Protein AF-A0ABD1YKE5-F1 (afdb_monomer_lite)

Secondary structure (DSSP, 8-state):
-EE-TTT--EEEEE---SSS-PPEEEEETTTTEEEEEPPPPPPPPSSS-EEEE-S--EEETTEEEEEEEEEETTEEEEEEEEEETTTTEEEEEE-SS-EES--TTEEEEEETTEEEEEESS--TTTTGGGGG-TTEEEPPHHHHHHHTT-TTEEEEEEEEETTEEEEEEEESSSTT-EEEEEEETTTTEEEE--GGGSPTTTTSHHHHHHHHHHGGG--

Radius of gyration: 17.87 Å; chains: 1; bounding box: 47×41×45 Å

Organism: NCBI:txid41844

Foldseek 3Di:
DAADLVPRWDKDWDADQFDDFTWIWIQTRVVRDIDTFGTFDHDDDDPPFTKDFDDDWEAAPQKIKTKIWGDDPWWIKIKIWIARNVVSDIDMWIDPDTDTDDPQQWDWEQEQRAIETGGQPPDPDPVRNPVVDPSYYYDDVLVNVVQVVDDQKGFRDWYYDYQKIWTWIDGNVDPLQIKIWIQRNVVRDIDIDPCVPDDPPCSGPVNVVVVRVVVSVPD

Sequence (219 aa):
MATNEESGHYKLVVAGIHELPVNTFIYDSARNHWKDSSPVPTLPVVESGEWICCGKSVRAQGSLYWFAHEIDDGSVVRALVKFDLQREEWTIANEAEAISDEVDGVHIAALDEKVVLLDWENYSPLVDLLQLGPEIKLMDGRLKDFDKMLDDCYPVWSIGQGQVLYVVFEDFWLKDSLKVLVYDQSKGTTTWLPIREWPPGLGSHKSLWAFTPSFRAFA

Structure (mmCIF, N/CA/C/O backbone):
data_AF-A0ABD1YKE5-F1
#
_entry.id   AF-A0ABD1YKE5-F1
#
loop_
_atom_site.group_PDB
_atom_site.id
_atom_site.type_symbol
_atom_site.label_atom_id
_atom_site.label_alt_id
_atom_site.label_comp_id
_atom_site.label_asym_id
_atom_site.label_entity_id
_atom_site.label_seq_id
_atom_site.pdbx_PDB_ins_code
_atom_site.Cartn_x
_atom_site.Cartn_y
_atom_site.Cartn_z
_atom_site.occupancy
_atom_site.B_iso_or_equiv
_atom_site.auth_seq_id
_atom_site.auth_comp_id
_atom_site.auth_asym_id
_atom_site.auth_atom_id
_atom_site.pdbx_PDB_model_num
ATOM 1 N N . MET A 1 1 ? -5.970 -8.260 0.619 1.00 59.72 1 MET A N 1
ATOM 2 C CA . MET A 1 1 ? -7.280 -8.873 0.964 1.00 59.72 1 MET A CA 1
ATOM 3 C C . MET A 1 1 ? -8.378 -7.840 0.756 1.00 59.72 1 MET A C 1
ATOM 5 O O . MET A 1 1 ? -8.176 -6.689 1.124 1.00 59.72 1 MET A O 1
ATOM 9 N N . ALA A 1 2 ? -9.513 -8.223 0.175 1.00 68.19 2 ALA A N 1
ATOM 10 C CA . ALA A 1 2 ? -10.680 -7.356 0.025 1.00 68.19 2 ALA A CA 1
ATOM 11 C C . ALA A 1 2 ? -11.911 -8.023 0.635 1.00 68.19 2 ALA A C 1
ATOM 13 O O . ALA A 1 2 ? -12.262 -9.124 0.230 1.00 68.19 2 ALA A O 1
ATOM 14 N N . THR A 1 3 ? -12.554 -7.355 1.588 1.00 67.62 3 THR A N 1
ATOM 15 C CA . THR A 1 3 ? -13.731 -7.864 2.306 1.00 67.62 3 THR A CA 1
ATOM 16 C C . THR A 1 3 ? -14.990 -7.151 1.818 1.00 67.62 3 THR A C 1
ATOM 18 O O . THR A 1 3 ? -14.956 -5.944 1.550 1.00 67.62 3 THR A O 1
ATOM 21 N N . ASN A 1 4 ? -16.082 -7.899 1.688 1.00 68.88 4 ASN A N 1
ATOM 22 C CA . ASN A 1 4 ? -17.440 -7.392 1.574 1.00 68.88 4 ASN A CA 1
ATOM 23 C C . ASN A 1 4 ? -17.973 -7.160 2.994 1.00 68.88 4 ASN A C 1
ATOM 25 O O . ASN A 1 4 ? -18.025 -8.086 3.800 1.00 68.88 4 ASN A O 1
ATOM 29 N N . GLU A 1 5 ? -18.331 -5.918 3.295 1.00 68.44 5 GLU A N 1
ATOM 30 C CA . GLU A 1 5 ? -18.640 -5.477 4.659 1.00 68.44 5 GLU A CA 1
ATOM 31 C C . GLU A 1 5 ? -20.027 -5.938 5.130 1.00 68.44 5 GLU A C 1
ATOM 33 O O . GLU A 1 5 ? -20.228 -6.149 6.318 1.00 68.44 5 GLU A O 1
ATOM 38 N N . GLU A 1 6 ? -20.949 -6.222 4.208 1.00 72.50 6 GLU A N 1
ATOM 39 C CA . GLU A 1 6 ? -22.294 -6.716 4.530 1.00 72.50 6 GLU A CA 1
ATOM 40 C C . GLU A 1 6 ? -22.318 -8.222 4.834 1.00 72.50 6 GLU A C 1
ATOM 42 O O . GLU A 1 6 ? -23.106 -8.690 5.652 1.00 72.50 6 GLU A O 1
ATOM 47 N N . SER A 1 7 ? -21.465 -8.999 4.161 1.00 72.81 7 SER A N 1
ATOM 48 C CA . SER A 1 7 ? -21.460 -10.471 4.249 1.00 72.81 7 SER A CA 1
ATOM 49 C C . SER A 1 7 ? -20.269 -11.051 5.011 1.00 72.81 7 SER A C 1
ATOM 51 O O . SER A 1 7 ? -20.253 -12.244 5.310 1.00 72.81 7 SER A O 1
ATOM 53 N N . GLY A 1 8 ? -19.235 -10.250 5.282 1.00 76.88 8 GLY A N 1
ATOM 54 C CA . GLY A 1 8 ? -17.974 -10.706 5.874 1.00 76.88 8 GLY A CA 1
ATOM 55 C C . GLY A 1 8 ? -17.121 -11.587 4.950 1.00 76.88 8 GLY A C 1
ATOM 56 O O . GLY A 1 8 ? -16.012 -11.975 5.319 1.00 76.88 8 GLY A O 1
ATOM 57 N N . HIS A 1 9 ? -17.595 -11.902 3.741 1.00 82.19 9 HIS A N 1
ATOM 58 C CA .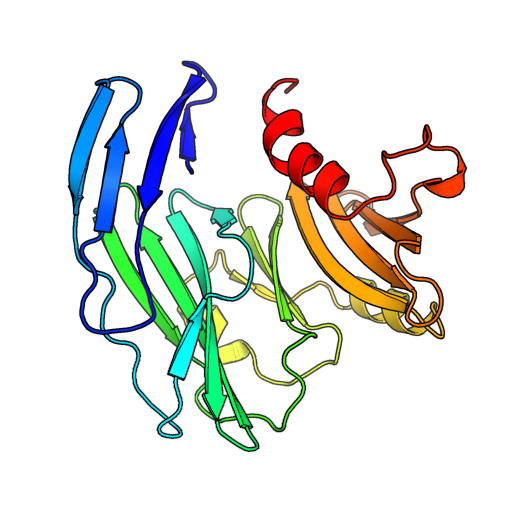 HIS A 1 9 ? -16.826 -12.664 2.764 1.00 82.19 9 HIS A CA 1
ATOM 59 C C . HIS A 1 9 ? -15.666 -11.839 2.207 1.00 82.19 9 HIS A C 1
ATOM 61 O O . HIS A 1 9 ? -15.787 -10.634 1.996 1.00 82.19 9 HIS A O 1
ATOM 67 N N . TYR A 1 10 ? -14.540 -12.487 1.924 1.00 83.00 10 TYR A N 1
ATOM 68 C CA . TYR A 1 10 ? -13.345 -11.836 1.418 1.00 83.00 10 TYR A CA 1
ATOM 69 C C . TYR A 1 10 ? -12.729 -12.570 0.230 1.00 83.00 10 TYR A C 1
ATOM 71 O O . TYR A 1 10 ? -12.826 -13.790 0.083 1.00 83.00 10 TYR A O 1
ATOM 79 N N . LYS A 1 11 ? -12.033 -11.790 -0.597 1.00 84.81 11 LYS A N 1
ATOM 80 C CA . LYS A 1 11 ? -11.075 -12.278 -1.581 1.00 84.81 11 LYS A CA 1
ATOM 81 C C . LYS A 1 11 ? -9.653 -12.076 -1.064 1.00 84.81 11 LYS A C 1
ATOM 83 O O . LYS A 1 11 ? -9.269 -10.961 -0.683 1.00 84.81 11 LYS A O 1
ATOM 88 N N . LEU A 1 12 ? -8.862 -13.143 -1.053 1.00 87.00 12 LEU A N 1
ATOM 89 C CA . LEU A 1 12 ? -7.430 -13.102 -0.762 1.00 87.00 12 LEU A CA 1
ATOM 90 C C . LEU A 1 12 ? -6.664 -13.300 -2.068 1.00 87.00 12 LEU A C 1
ATOM 92 O O . LEU A 1 12 ? -6.843 -14.313 -2.730 1.00 87.00 12 LEU A O 1
ATOM 96 N N . VAL A 1 13 ? -5.830 -12.323 -2.420 1.00 89.12 13 VAL A N 1
ATOM 97 C CA . VAL A 1 13 ? -4.960 -12.375 -3.598 1.00 89.12 13 VAL A CA 1
ATOM 98 C C . VAL A 1 13 ? -3.547 -12.680 -3.125 1.00 89.12 13 VAL A C 1
ATOM 100 O O . VAL A 1 13 ? -3.053 -12.009 -2.217 1.00 89.12 13 VAL A O 1
ATOM 103 N N . VAL A 1 14 ? -2.932 -13.695 -3.722 1.00 87.88 14 VAL A N 1
ATOM 104 C CA . VAL A 1 14 ? -1.556 -14.124 -3.468 1.00 87.88 14 VAL A CA 1
ATOM 105 C C . VAL A 1 14 ? -0.797 -14.040 -4.782 1.00 87.88 14 VAL A C 1
ATOM 107 O O . VAL A 1 14 ? -1.231 -14.617 -5.776 1.00 87.88 14 VAL A O 1
ATOM 110 N N . ALA A 1 15 ? 0.314 -13.313 -4.783 1.00 86.44 15 ALA A N 1
ATOM 111 C CA . ALA A 1 15 ? 1.155 -13.107 -5.952 1.00 86.44 15 ALA A CA 1
ATOM 112 C C . ALA A 1 15 ? 2.618 -12.948 -5.509 1.00 86.44 15 ALA A C 1
ATOM 114 O O . ALA A 1 15 ? 2.869 -12.510 -4.384 1.00 86.44 15 ALA A O 1
ATOM 115 N N . GLY A 1 16 ? 3.566 -13.323 -6.369 1.00 78.88 16 GLY A N 1
ATOM 116 C CA . GLY A 1 16 ? 5.003 -13.170 -6.127 1.00 78.88 16 GLY A CA 1
ATOM 117 C C . GLY A 1 16 ? 5.632 -12.180 -7.106 1.00 78.88 16 GLY A C 1
ATOM 118 O O . GLY A 1 16 ? 5.204 -12.106 -8.254 1.00 78.88 16 GLY A O 1
ATOM 119 N N . ILE A 1 17 ? 6.631 -11.427 -6.637 1.00 73.94 17 ILE A N 1
ATOM 120 C CA . ILE A 1 17 ? 7.335 -10.391 -7.419 1.00 73.94 17 ILE A CA 1
ATOM 121 C C . ILE A 1 17 ? 8.782 -10.809 -7.777 1.00 73.94 17 ILE A C 1
ATOM 123 O O . ILE A 1 17 ? 9.351 -10.269 -8.715 1.00 73.94 17 ILE A O 1
ATOM 127 N N . HIS A 1 18 ? 9.344 -11.815 -7.093 1.00 64.62 18 HIS A N 1
ATOM 128 C CA . HIS A 1 18 ? 10.788 -12.098 -7.094 1.00 64.62 18 HIS A CA 1
ATOM 129 C C . HIS A 1 18 ? 11.348 -12.744 -8.379 1.00 64.62 18 HIS A C 1
ATOM 131 O O . HIS A 1 18 ? 12.410 -12.337 -8.819 1.00 64.62 18 HIS A O 1
ATOM 137 N N . GLU A 1 19 ? 10.686 -13.721 -9.019 1.00 53.53 19 GLU A N 1
ATOM 138 C CA . GLU A 1 19 ? 11.254 -14.383 -10.213 1.00 53.53 19 GLU A CA 1
ATOM 139 C C . GLU A 1 19 ? 10.179 -14.944 -11.161 1.00 53.53 19 GLU A C 1
ATOM 141 O O . GLU A 1 19 ? 9.370 -15.782 -10.754 1.00 53.53 19 GLU A O 1
ATOM 146 N N . LEU A 1 20 ? 10.235 -14.527 -12.442 1.00 56.19 20 LEU A N 1
ATOM 147 C CA . LEU A 1 20 ? 9.351 -14.923 -13.563 1.00 56.19 20 LEU A CA 1
ATOM 148 C C . LEU A 1 20 ? 7.857 -14.642 -13.290 1.00 56.19 20 LEU A C 1
ATOM 150 O O . LEU A 1 20 ? 7.507 -14.302 -12.167 1.00 56.19 20 LEU A O 1
ATOM 154 N N . PRO A 1 21 ? 6.941 -14.666 -14.284 1.00 54.25 21 PRO A N 1
ATOM 155 C CA . PRO A 1 21 ? 5.530 -14.436 -13.986 1.00 54.25 21 PRO A CA 1
ATOM 156 C C . PRO A 1 21 ? 5.042 -15.471 -12.967 1.00 54.25 21 PRO A C 1
ATOM 158 O O . PRO A 1 21 ? 4.779 -16.628 -13.299 1.00 54.25 21 PRO A O 1
ATOM 161 N N . VAL A 1 22 ? 4.939 -15.046 -11.709 1.00 70.31 22 VAL A N 1
ATOM 162 C CA . VAL A 1 22 ? 4.385 -15.854 -10.636 1.00 70.31 22 VAL A CA 1
ATOM 163 C C . VAL A 1 22 ? 2.879 -15.794 -10.817 1.00 70.31 22 VAL A C 1
ATOM 165 O O . VAL A 1 22 ? 2.281 -14.712 -10.871 1.00 70.31 22 VAL A O 1
ATOM 168 N N . ASN A 1 23 ? 2.263 -16.965 -10.965 1.00 83.00 23 ASN A N 1
ATOM 169 C CA . ASN A 1 23 ? 0.813 -17.074 -11.048 1.00 83.00 23 ASN A CA 1
ATOM 170 C C . ASN A 1 23 ? 0.180 -16.303 -9.885 1.00 83.00 23 ASN A C 1
ATOM 172 O O . ASN A 1 23 ? 0.587 -16.446 -8.730 1.00 83.00 23 ASN A O 1
ATOM 176 N N . THR A 1 24 ? -0.820 -15.484 -10.202 1.00 90.25 24 THR A N 1
ATOM 177 C CA . THR A 1 24 ? -1.646 -14.865 -9.171 1.00 90.25 24 THR A CA 1
ATOM 178 C C . THR A 1 24 ? -2.751 -15.839 -8.815 1.00 90.25 24 THR A C 1
ATOM 180 O O . THR A 1 24 ? -3.451 -16.338 -9.694 1.00 90.25 24 THR A O 1
ATOM 183 N N . PHE A 1 25 ? -2.942 -16.079 -7.525 1.00 91.06 25 PHE A N 1
ATOM 184 C CA . PHE A 1 25 ? -4.021 -16.912 -7.016 1.00 91.06 25 PHE A CA 1
ATOM 185 C C . PHE A 1 25 ? -5.019 -16.058 -6.250 1.00 91.06 25 PHE A C 1
ATOM 187 O O . PHE A 1 25 ? -4.641 -15.196 -5.455 1.00 91.06 25 PHE A O 1
ATOM 194 N N . ILE A 1 26 ? -6.307 -16.323 -6.459 1.00 91.62 26 ILE A N 1
ATOM 195 C CA . ILE A 1 26 ? -7.390 -15.669 -5.729 1.00 91.62 26 ILE A CA 1
ATOM 196 C C . ILE A 1 26 ? -8.186 -16.725 -4.979 1.00 91.62 26 ILE A C 1
ATOM 198 O O . ILE A 1 26 ? -8.805 -17.597 -5.585 1.00 91.62 26 ILE A O 1
ATOM 202 N N . TYR A 1 27 ? -8.217 -16.611 -3.658 1.00 90.81 27 TYR A N 1
ATOM 203 C CA . TYR A 1 27 ? -9.153 -17.342 -2.818 1.00 90.81 27 TYR A CA 1
ATOM 204 C C . TYR A 1 27 ? -10.424 -16.526 -2.618 1.00 90.81 27 TYR A C 1
ATOM 206 O O . TYR A 1 27 ? -10.356 -15.382 -2.168 1.00 90.81 27 TYR A O 1
ATOM 214 N N . ASP A 1 28 ? -11.574 -17.118 -2.926 1.00 90.19 28 ASP A N 1
ATOM 215 C CA . ASP A 1 28 ? -12.901 -16.562 -2.667 1.00 90.19 28 ASP A CA 1
ATOM 216 C C . ASP A 1 28 ? -13.529 -17.289 -1.474 1.00 90.19 28 ASP A C 1
ATOM 218 O O . ASP A 1 28 ? -13.912 -18.459 -1.576 1.00 90.19 28 ASP A O 1
ATOM 222 N N . SER A 1 29 ? -13.656 -16.599 -0.337 1.00 88.25 29 SER A N 1
ATOM 223 C CA . SER A 1 29 ? -14.192 -17.202 0.883 1.00 88.25 29 SER A CA 1
ATOM 224 C C . SER A 1 29 ? -15.686 -17.520 0.794 1.00 88.25 29 SER A C 1
ATOM 226 O O . SER A 1 29 ? -16.155 -18.372 1.541 1.00 88.25 29 SER A O 1
ATOM 228 N N . ALA A 1 30 ? -16.451 -16.840 -0.070 1.00 87.81 30 ALA A N 1
ATOM 229 C CA . ALA A 1 30 ? -17.877 -17.126 -0.245 1.00 87.81 30 ALA A CA 1
ATOM 230 C C . ALA A 1 30 ? -18.083 -18.484 -0.928 1.00 87.81 30 ALA A C 1
ATOM 232 O O . ALA A 1 30 ? -19.070 -19.175 -0.690 1.00 87.81 30 ALA A O 1
ATOM 233 N N . ARG A 1 31 ? -17.126 -18.867 -1.780 1.00 93.00 31 ARG A N 1
ATOM 234 C CA . ARG A 1 31 ? -17.134 -20.127 -2.535 1.00 93.00 31 ARG A CA 1
ATOM 235 C C . ARG A 1 31 ? -16.198 -21.182 -1.956 1.00 93.00 31 ARG A C 1
ATOM 237 O O . ARG A 1 31 ? -16.223 -22.314 -2.427 1.00 93.00 31 ARG A O 1
ATOM 244 N N . ASN A 1 32 ? -15.384 -20.812 -0.966 1.00 93.56 32 ASN A N 1
ATOM 245 C CA . ASN A 1 32 ? -14.322 -21.637 -0.394 1.00 93.56 32 ASN A CA 1
ATOM 246 C C . ASN A 1 32 ? -13.437 -22.268 -1.485 1.00 93.56 32 ASN A C 1
ATOM 248 O O . ASN A 1 32 ? -13.234 -23.482 -1.530 1.00 93.56 32 ASN A O 1
ATOM 252 N N . HIS A 1 33 ? -12.978 -21.445 -2.428 1.00 96.19 33 HIS A N 1
ATOM 253 C CA . HIS A 1 33 ? -12.307 -21.923 -3.633 1.00 96.19 33 HIS A CA 1
ATOM 254 C C . HIS A 1 33 ? -11.136 -21.025 -4.025 1.00 96.19 33 HIS A C 1
ATOM 256 O O . HIS A 1 33 ? -11.230 -19.801 -3.942 1.00 96.19 33 HIS A O 1
ATOM 262 N N . TRP A 1 34 ? -10.053 -21.654 -4.479 1.00 95.44 34 TRP A N 1
ATOM 263 C CA . TRP A 1 34 ? -8.905 -21.001 -5.098 1.00 95.44 34 TRP A CA 1
ATOM 264 C C . TRP A 1 34 ? -9.041 -21.032 -6.608 1.00 95.44 34 TRP A C 1
ATOM 266 O O . TRP A 1 34 ? -9.386 -22.071 -7.165 1.00 95.44 34 TRP A O 1
ATOM 276 N N . LYS A 1 35 ? -8.700 -19.929 -7.262 1.00 94.31 35 LYS A N 1
ATOM 277 C CA . LYS A 1 35 ? -8.596 -19.864 -8.715 1.00 94.31 35 LYS A CA 1
ATOM 278 C C . LYS A 1 35 ? -7.305 -19.201 -9.164 1.00 94.31 35 LYS A C 1
ATOM 280 O O . LYS A 1 35 ? -6.773 -18.336 -8.463 1.00 94.31 35 LYS A O 1
ATOM 285 N N . ASP A 1 36 ? -6.881 -19.571 -10.362 1.00 94.25 36 ASP A N 1
ATOM 286 C CA . ASP A 1 36 ? -5.819 -18.889 -11.086 1.00 94.25 36 ASP A CA 1
ATOM 287 C C . ASP A 1 36 ? -6.325 -17.550 -11.636 1.00 94.25 36 ASP A C 1
ATOM 289 O O . ASP A 1 36 ? -7.508 -17.384 -11.951 1.00 94.25 36 ASP A O 1
ATOM 293 N N . SER A 1 37 ? -5.416 -16.589 -11.730 1.00 93.00 37 SER A N 1
ATOM 294 C CA . SER A 1 37 ? -5.646 -15.234 -12.220 1.00 93.00 37 SER A CA 1
ATOM 295 C C . SER A 1 37 ? -4.438 -14.769 -13.034 1.00 93.00 37 SER A C 1
ATOM 297 O O . SER A 1 37 ? -3.394 -15.425 -13.041 1.00 93.00 37 SER A O 1
ATOM 299 N N . SER A 1 38 ? -4.567 -13.625 -13.712 1.00 91.19 38 SER A N 1
ATOM 300 C CA . SER A 1 38 ? -3.486 -13.020 -14.497 1.00 91.19 38 SER A CA 1
ATOM 301 C C . SER A 1 38 ? -2.184 -12.944 -13.691 1.00 91.19 38 SER A C 1
ATOM 303 O O . SER A 1 38 ? -2.220 -12.487 -12.546 1.00 91.19 38 SER A O 1
ATOM 305 N N . PRO A 1 39 ? -1.041 -13.386 -14.242 1.00 90.25 39 PRO A N 1
ATOM 306 C CA . PRO A 1 39 ? 0.235 -13.331 -13.539 1.00 90.25 39 PRO A CA 1
ATOM 307 C C . PRO A 1 39 ? 0.677 -11.883 -13.319 1.00 90.25 39 PRO A C 1
ATOM 309 O O . PRO A 1 39 ? 0.293 -10.993 -14.082 1.00 90.25 39 PRO A O 1
ATOM 312 N N . VAL A 1 40 ? 1.512 -11.661 -12.300 1.00 86.94 40 VAL A N 1
ATOM 313 C CA . VAL A 1 40 ? 2.185 -10.364 -12.138 1.00 86.94 40 VAL A CA 1
ATOM 314 C C . VAL A 1 40 ? 3.054 -10.135 -13.380 1.00 86.94 40 VAL A C 1
ATOM 316 O O . VAL A 1 40 ? 3.821 -11.034 -13.744 1.00 86.94 40 VAL A O 1
ATOM 319 N N . PRO A 1 41 ? 2.936 -8.990 -14.071 1.00 86.12 41 PRO A N 1
ATOM 320 C CA . PRO A 1 41 ? 3.795 -8.699 -15.204 1.00 86.12 41 PRO A CA 1
ATOM 321 C C . PRO A 1 41 ? 5.244 -8.576 -14.738 1.00 86.12 41 PRO A C 1
ATOM 323 O O . PRO A 1 41 ? 5.514 -8.140 -13.620 1.00 86.12 41 PRO A O 1
ATOM 326 N N . THR A 1 42 ? 6.180 -8.930 -15.611 1.00 84.19 42 THR A N 1
ATOM 327 C CA . THR A 1 42 ? 7.602 -8.707 -15.350 1.00 84.19 42 THR A CA 1
ATOM 328 C C . THR A 1 42 ? 7.854 -7.213 -15.169 1.00 84.19 42 THR A C 1
ATOM 330 O O . THR A 1 42 ? 7.508 -6.417 -16.045 1.00 84.19 42 THR A O 1
ATOM 333 N N . LEU A 1 43 ? 8.437 -6.843 -14.030 1.00 84.38 43 LEU A N 1
ATOM 334 C CA . LEU A 1 43 ? 8.865 -5.475 -13.775 1.00 84.38 43 LEU A CA 1
ATOM 335 C C . LEU A 1 43 ? 10.075 -5.153 -14.668 1.00 84.38 43 LEU A C 1
ATOM 337 O O . LEU A 1 43 ? 10.946 -6.013 -14.837 1.00 84.38 43 LEU A O 1
ATOM 341 N N . PRO A 1 44 ? 10.125 -3.961 -15.287 1.00 78.56 44 PRO A N 1
ATOM 342 C CA . PRO A 1 44 ? 11.282 -3.555 -16.070 1.00 78.56 44 PRO A CA 1
ATOM 343 C C . PRO A 1 44 ? 12.492 -3.453 -15.141 1.00 78.56 44 PRO A C 1
ATOM 345 O O . PRO A 1 44 ? 12.448 -2.745 -14.146 1.00 78.56 44 PRO A O 1
ATOM 348 N N . VAL A 1 45 ? 13.552 -4.186 -15.461 1.00 75.00 45 VAL A N 1
ATOM 349 C CA . VAL A 1 45 ? 14.830 -4.110 -14.748 1.00 75.00 45 VAL A CA 1
ATOM 350 C C . VAL A 1 45 ? 15.548 -2.849 -15.212 1.00 75.00 45 VAL A C 1
ATOM 352 O O . VAL A 1 45 ? 15.740 -2.679 -16.421 1.00 75.00 45 VAL A O 1
ATOM 355 N N . VAL A 1 46 ? 15.904 -1.970 -14.277 1.00 73.31 46 VAL A N 1
ATOM 356 C CA . VAL A 1 46 ? 16.565 -0.694 -14.578 1.00 73.31 46 VAL A CA 1
ATOM 357 C C . VAL A 1 46 ? 18.055 -0.770 -14.251 1.00 73.31 46 VAL A C 1
ATOM 359 O O . VAL A 1 46 ? 18.866 -0.394 -15.094 1.00 73.31 46 VAL A O 1
ATOM 362 N N . GLU A 1 47 ? 18.418 -1.342 -13.102 1.00 73.19 47 GLU A N 1
ATOM 363 C CA . GLU A 1 47 ? 19.796 -1.360 -12.579 1.00 73.19 47 GLU A CA 1
ATOM 364 C C . GLU A 1 47 ? 20.405 -2.774 -12.541 1.00 73.19 47 GLU A C 1
ATOM 366 O O . GLU A 1 47 ? 21.549 -2.965 -12.154 1.00 73.19 47 GLU A O 1
ATOM 371 N N . SER A 1 48 ? 19.693 -3.787 -13.051 1.00 78.00 48 SER A N 1
ATOM 372 C CA . SER A 1 48 ? 20.089 -5.212 -12.970 1.00 78.00 48 SER A CA 1
ATOM 373 C C . SER A 1 48 ? 20.005 -5.804 -11.560 1.00 78.00 48 SER A C 1
ATOM 375 O O . SER A 1 48 ? 20.588 -6.862 -11.309 1.00 78.00 48 SER A O 1
ATOM 377 N N . GLY A 1 49 ? 19.249 -5.151 -10.678 1.00 80.25 49 GLY A N 1
ATOM 378 C CA . GLY A 1 49 ? 18.987 -5.588 -9.315 1.00 80.25 49 GLY A CA 1
ATOM 379 C C . GLY A 1 49 ? 17.825 -6.576 -9.203 1.00 80.25 49 GLY A C 1
ATOM 380 O O . GLY A 1 49 ? 17.217 -7.007 -10.190 1.00 80.25 49 GLY A O 1
ATOM 381 N N . GLU A 1 50 ? 17.504 -6.945 -7.963 1.00 84.44 50 GLU A N 1
ATOM 382 C CA . GLU A 1 50 ? 16.395 -7.851 -7.654 1.00 84.44 50 GLU A CA 1
ATOM 383 C C . GLU A 1 50 ? 15.157 -7.077 -7.190 1.00 84.44 50 GLU A C 1
ATOM 385 O O . GLU A 1 50 ? 15.232 -6.222 -6.305 1.00 84.44 50 GLU A O 1
ATOM 390 N N . TRP A 1 51 ? 13.998 -7.400 -7.772 1.00 85.69 51 TRP A N 1
ATOM 391 C CA . TRP A 1 51 ? 12.726 -6.807 -7.373 1.00 85.69 51 TRP A CA 1
ATOM 392 C C . TRP A 1 51 ? 12.168 -7.476 -6.120 1.00 85.69 51 TRP A C 1
ATOM 394 O O . TRP A 1 51 ? 11.767 -8.642 -6.123 1.00 85.69 51 TRP A O 1
ATOM 404 N N . ILE A 1 52 ? 12.040 -6.687 -5.059 1.00 82.69 52 ILE A N 1
ATOM 405 C CA . ILE A 1 52 ? 11.509 -7.116 -3.771 1.00 82.69 52 ILE A CA 1
ATOM 406 C C . ILE A 1 52 ? 10.224 -6.347 -3.476 1.00 82.69 52 ILE A C 1
ATOM 408 O O . ILE A 1 52 ? 10.134 -5.131 -3.635 1.00 82.69 52 ILE A O 1
ATOM 412 N N . CYS A 1 53 ? 9.196 -7.068 -3.023 1.00 79.00 53 CYS A N 1
ATOM 413 C CA . CYS A 1 53 ? 7.997 -6.439 -2.481 1.00 79.00 53 CYS A CA 1
ATOM 414 C C . CYS A 1 53 ? 8.300 -5.934 -1.071 1.00 79.00 53 CYS A C 1
ATOM 416 O O . CYS A 1 53 ? 8.557 -6.732 -0.167 1.00 79.00 53 CYS A O 1
ATOM 418 N N . CYS A 1 54 ? 8.200 -4.627 -0.864 1.00 69.81 54 CYS A N 1
ATOM 419 C CA . CYS A 1 54 ? 8.418 -4.006 0.429 1.00 69.81 54 CYS A CA 1
ATOM 420 C C . CYS A 1 54 ? 7.078 -3.620 1.069 1.00 69.81 54 CYS A C 1
ATOM 422 O O . CYS A 1 54 ? 6.249 -2.896 0.517 1.00 69.81 54 CYS A O 1
ATOM 424 N N . GLY A 1 55 ? 6.838 -4.149 2.269 1.00 69.50 55 GLY A N 1
ATOM 425 C CA . GLY A 1 55 ? 5.676 -3.794 3.077 1.00 69.50 55 GLY A CA 1
ATOM 426 C C . GLY A 1 55 ? 4.361 -4.491 2.702 1.00 69.50 55 GLY A C 1
ATOM 427 O O . GLY A 1 55 ? 4.311 -5.539 2.058 1.00 69.50 55 GLY A O 1
ATOM 428 N N . LYS A 1 56 ? 3.257 -3.941 3.222 1.00 73.25 56 LYS A N 1
ATOM 429 C CA . LYS A 1 56 ? 1.911 -4.521 3.104 1.00 73.25 56 LYS A CA 1
ATOM 430 C C . LYS A 1 56 ? 1.169 -3.953 1.900 1.00 73.25 56 LYS A C 1
ATOM 432 O O . LYS A 1 56 ? 1.212 -2.757 1.639 1.00 73.25 56 LYS A O 1
ATOM 437 N N . SER A 1 57 ? 0.383 -4.805 1.245 1.00 82.62 57 SER A N 1
ATOM 438 C CA . SER A 1 57 ? -0.560 -4.362 0.218 1.00 82.62 57 SER A CA 1
ATOM 439 C C . SER A 1 57 ? -1.646 -3.461 0.802 1.00 82.62 57 SER A C 1
ATOM 441 O O . SER A 1 57 ? -2.186 -3.783 1.868 1.00 82.62 57 SER A O 1
ATOM 443 N N . VAL A 1 58 ? -2.081 -2.449 0.059 1.00 87.38 58 VAL A N 1
ATOM 444 C CA . VAL A 1 58 ? -3.233 -1.612 0.428 1.00 87.38 58 VAL A CA 1
ATOM 445 C C . VAL A 1 58 ? -4.388 -1.800 -0.551 1.00 87.38 58 VAL A C 1
ATOM 447 O O . VAL A 1 58 ? -4.186 -2.151 -1.710 1.00 87.38 58 VAL A O 1
ATOM 450 N N . ARG A 1 59 ? -5.625 -1.590 -0.085 1.00 86.69 59 ARG A N 1
ATOM 451 C CA . ARG A 1 59 ? -6.833 -1.632 -0.923 1.00 86.69 59 ARG A CA 1
ATOM 452 C C . ARG A 1 59 ? -7.407 -0.227 -1.058 1.00 86.69 59 ARG A C 1
ATOM 454 O O . ARG A 1 59 ? -7.714 0.391 -0.043 1.00 86.69 59 ARG A O 1
ATOM 461 N N . ALA A 1 60 ? -7.644 0.214 -2.288 1.00 87.94 60 ALA A N 1
ATOM 462 C CA . ALA A 1 60 ? -8.304 1.482 -2.595 1.00 87.94 60 ALA A CA 1
ATOM 463 C C . ALA A 1 60 ? -9.074 1.372 -3.919 1.00 87.94 60 ALA A C 1
ATOM 465 O O . ALA A 1 60 ? -8.611 0.697 -4.837 1.00 87.94 60 ALA A O 1
ATOM 466 N N . GLN A 1 61 ? -10.253 1.997 -4.015 1.00 86.81 61 GLN A N 1
ATOM 467 C CA . GLN A 1 61 ? -11.074 2.042 -5.242 1.00 86.81 61 GLN A CA 1
ATOM 468 C C . GLN A 1 61 ? -11.221 0.679 -5.955 1.00 86.81 61 GLN A C 1
ATOM 470 O O . GLN A 1 61 ? -11.014 0.551 -7.157 1.00 86.81 61 GLN A O 1
ATOM 475 N N . GLY A 1 62 ? -11.501 -0.388 -5.197 1.00 84.62 62 GLY A N 1
ATOM 476 C CA . GLY A 1 62 ? -11.682 -1.733 -5.766 1.00 84.62 62 GLY A CA 1
ATOM 477 C C . GLY A 1 62 ? -10.408 -2.414 -6.289 1.00 84.62 62 GLY A C 1
ATOM 478 O O . GLY A 1 62 ? -10.496 -3.525 -6.799 1.00 84.62 62 GLY A O 1
ATOM 479 N N . SER A 1 63 ? -9.236 -1.808 -6.111 1.00 91.50 63 SER A N 1
ATOM 480 C CA . SER A 1 63 ? -7.941 -2.367 -6.507 1.00 91.50 63 SER A CA 1
ATOM 481 C C . SER A 1 63 ? -7.060 -2.670 -5.293 1.00 91.50 63 SER A C 1
ATOM 483 O O . SER A 1 63 ? -7.261 -2.120 -4.203 1.00 91.50 63 SER A O 1
ATOM 485 N N . LEU A 1 64 ? -6.092 -3.565 -5.480 1.00 91.25 64 LEU A N 1
ATOM 486 C CA . LEU A 1 64 ? -4.990 -3.806 -4.548 1.00 91.25 64 LEU A CA 1
ATOM 487 C C . LEU A 1 64 ? -3.719 -3.151 -5.077 1.00 91.25 64 LEU A C 1
ATOM 489 O O . LEU A 1 64 ? -3.495 -3.151 -6.282 1.00 91.25 64 LEU A O 1
ATOM 493 N N . TYR A 1 65 ? -2.896 -2.631 -4.176 1.00 90.75 65 TYR A N 1
ATOM 494 C CA . TYR A 1 65 ? -1.635 -1.983 -4.507 1.00 90.75 65 TYR A CA 1
ATOM 495 C C . TYR A 1 65 ? -0.513 -2.586 -3.681 1.00 90.75 65 TYR A C 1
ATOM 497 O O . TYR A 1 65 ? -0.673 -2.754 -2.470 1.00 90.75 65 TYR A O 1
ATOM 505 N N . TRP A 1 66 ? 0.610 -2.868 -4.327 1.00 89.62 66 TRP A N 1
ATOM 506 C CA . TRP A 1 66 ? 1.852 -3.300 -3.699 1.00 89.62 66 TRP A CA 1
ATOM 507 C C . TRP A 1 66 ? 2.971 -2.354 -4.073 1.00 89.62 66 TRP A C 1
ATOM 509 O O . TRP A 1 66 ? 3.109 -1.984 -5.237 1.00 89.62 66 TRP A O 1
ATOM 519 N N . PHE A 1 67 ? 3.772 -2.002 -3.081 1.00 86.94 67 PHE A N 1
ATOM 520 C CA . PHE A 1 67 ? 4.999 -1.266 -3.286 1.00 86.94 67 PHE A CA 1
ATOM 521 C C . PHE A 1 67 ? 6.149 -2.266 -3.424 1.00 86.94 67 PHE A C 1
ATOM 523 O O . PHE A 1 67 ? 6.216 -3.259 -2.692 1.00 86.94 67 PHE A O 1
ATOM 530 N N . ALA A 1 68 ? 6.999 -2.044 -4.414 1.00 87.44 68 ALA A N 1
ATOM 531 C CA . ALA A 1 68 ? 8.166 -2.858 -4.692 1.00 87.44 68 ALA A CA 1
ATOM 532 C C . ALA A 1 68 ? 9.364 -1.949 -4.957 1.00 87.44 68 ALA A C 1
ATOM 534 O O . ALA A 1 68 ? 9.199 -0.815 -5.410 1.00 87.44 68 ALA A O 1
ATOM 535 N N . HIS A 1 69 ? 10.560 -2.453 -4.693 1.00 86.12 69 HIS A N 1
ATOM 536 C CA . HIS A 1 69 ? 11.799 -1.795 -5.073 1.00 86.12 69 HIS A CA 1
ATOM 537 C C . HIS A 1 69 ? 12.753 -2.780 -5.746 1.00 86.12 69 HIS A C 1
ATOM 539 O O . HIS A 1 69 ? 12.700 -3.977 -5.473 1.00 86.12 69 HIS A O 1
ATOM 545 N N . GLU A 1 70 ? 13.595 -2.271 -6.632 1.00 85.62 70 GLU A N 1
ATOM 546 C CA . GLU A 1 70 ? 14.765 -2.959 -7.167 1.00 85.62 70 GLU A CA 1
ATOM 547 C C . GLU A 1 70 ? 15.948 -2.631 -6.251 1.00 85.62 70 GLU A C 1
ATOM 549 O O . GLU A 1 70 ? 16.218 -1.451 -6.017 1.00 85.62 70 GLU A O 1
ATOM 554 N N . ILE A 1 71 ? 16.600 -3.652 -5.687 1.00 74.62 71 ILE A N 1
ATOM 555 C CA . ILE A 1 71 ? 17.816 -3.481 -4.877 1.00 74.62 71 ILE A CA 1
ATOM 556 C C . ILE A 1 71 ? 19.038 -3.779 -5.747 1.00 74.62 71 ILE A C 1
ATOM 558 O O . ILE A 1 71 ? 19.186 -4.908 -6.221 1.00 74.62 71 ILE A O 1
ATOM 562 N N . ASP A 1 72 ? 19.909 -2.781 -5.901 1.00 79.50 72 ASP A N 1
ATOM 563 C CA . ASP A 1 72 ? 21.254 -2.878 -6.484 1.00 79.50 72 ASP A CA 1
ATOM 564 C C . ASP A 1 72 ? 22.300 -2.242 -5.531 1.00 79.50 72 ASP A C 1
ATOM 566 O O . ASP A 1 72 ? 21.926 -1.542 -4.591 1.00 79.50 72 ASP A O 1
ATOM 570 N N . ASP A 1 73 ? 23.599 -2.496 -5.743 1.00 70.56 73 ASP A N 1
ATOM 571 C CA . ASP A 1 73 ? 24.759 -2.154 -4.879 1.00 70.56 73 ASP A CA 1
ATOM 572 C C . ASP A 1 73 ? 25.039 -0.629 -4.698 1.00 70.56 73 ASP A C 1
ATOM 574 O O . ASP A 1 73 ? 26.185 -0.202 -4.508 1.00 70.56 73 ASP A O 1
ATOM 578 N N . GLY A 1 74 ? 24.021 0.231 -4.758 1.00 68.62 74 GLY A N 1
ATOM 579 C CA . GLY A 1 74 ? 24.189 1.684 -4.644 1.00 68.62 74 GLY A CA 1
ATOM 580 C C . GLY A 1 74 ? 22.970 2.542 -4.995 1.00 68.62 74 GLY A C 1
ATOM 581 O O . GLY A 1 74 ? 23.043 3.777 -4.905 1.00 68.62 74 GLY A O 1
ATOM 582 N N . SER A 1 75 ? 21.893 1.931 -5.498 1.00 74.81 75 SER A N 1
ATOM 583 C CA . SER A 1 75 ? 20.718 2.660 -5.960 1.00 74.81 75 SER A CA 1
ATOM 584 C C . SER A 1 75 ? 19.432 1.844 -5.854 1.00 74.81 75 SER A C 1
ATOM 586 O O . SER A 1 75 ? 19.441 0.612 -5.881 1.00 74.81 75 SER A O 1
ATOM 588 N N . VAL A 1 76 ? 18.308 2.557 -5.734 1.00 79.00 76 VAL A N 1
ATOM 589 C CA . VAL A 1 76 ? 16.981 1.958 -5.570 1.00 79.00 76 VAL A CA 1
ATOM 590 C C . VAL A 1 76 ? 16.007 2.563 -6.572 1.00 79.00 76 VAL A C 1
ATOM 592 O O . VAL A 1 76 ? 15.801 3.781 -6.587 1.00 79.00 76 VAL A O 1
ATOM 595 N N . VAL A 1 77 ? 15.349 1.700 -7.349 1.00 84.75 77 VAL A N 1
ATOM 596 C CA . VAL A 1 77 ? 14.213 2.058 -8.216 1.00 84.75 77 VAL A CA 1
ATOM 597 C C . VAL A 1 77 ? 12.928 1.548 -7.587 1.00 84.75 77 VAL A C 1
ATOM 599 O O . VAL A 1 77 ? 12.841 0.381 -7.211 1.00 84.75 77 VAL A O 1
ATOM 602 N N . ARG A 1 78 ? 11.901 2.394 -7.471 1.00 86.62 78 ARG A N 1
ATOM 603 C CA . ARG A 1 78 ? 10.604 1.985 -6.906 1.00 86.62 78 ARG A CA 1
ATOM 604 C C . ARG A 1 78 ? 9.582 1.685 -7.986 1.00 86.62 78 ARG A C 1
ATOM 606 O O . ARG A 1 78 ? 9.528 2.331 -9.030 1.00 86.62 78 ARG A O 1
ATOM 613 N N . ALA A 1 79 ? 8.695 0.750 -7.676 1.00 89.12 79 ALA A N 1
ATOM 614 C CA . ALA A 1 79 ? 7.505 0.457 -8.447 1.00 89.12 79 ALA A CA 1
ATOM 615 C C . ALA A 1 79 ? 6.277 0.361 -7.544 1.00 89.12 79 ALA A C 1
ATOM 617 O O . ALA A 1 79 ? 6.318 -0.108 -6.406 1.00 89.12 79 ALA A O 1
ATOM 618 N N . LEU A 1 80 ? 5.146 0.778 -8.093 1.00 90.94 80 LEU A N 1
ATOM 619 C CA . LEU A 1 80 ? 3.835 0.529 -7.537 1.00 90.94 80 LEU A CA 1
ATOM 620 C C . LEU A 1 80 ? 3.090 -0.384 -8.509 1.00 90.94 80 LEU A C 1
ATOM 622 O O . LEU A 1 80 ? 2.995 -0.127 -9.710 1.00 90.94 80 LEU A O 1
ATOM 626 N N . VAL A 1 81 ? 2.571 -1.480 -7.975 1.00 91.75 81 VAL A N 1
ATOM 627 C CA . VAL A 1 81 ? 1.879 -2.510 -8.741 1.00 91.75 81 VAL A CA 1
ATOM 628 C C . VAL A 1 81 ? 0.416 -2.510 -8.322 1.00 91.75 81 VAL A C 1
ATOM 630 O O . VAL A 1 81 ? 0.109 -2.667 -7.143 1.00 91.75 81 VAL A O 1
ATOM 633 N N . LYS A 1 82 ? -0.490 -2.335 -9.281 1.00 93.19 82 LYS A N 1
ATOM 634 C CA . LYS A 1 82 ? -1.943 -2.281 -9.100 1.00 93.19 82 LYS A CA 1
ATOM 635 C C . LYS A 1 82 ? -2.592 -3.543 -9.657 1.00 93.19 82 LYS A C 1
ATOM 637 O O . LYS A 1 82 ? -2.334 -3.909 -10.799 1.00 93.19 82 LYS A O 1
ATOM 642 N N . PHE A 1 83 ? -3.486 -4.156 -8.889 1.00 92.81 83 PHE A N 1
ATOM 643 C CA . PHE A 1 83 ? -4.347 -5.251 -9.332 1.00 92.81 83 PHE A CA 1
ATOM 644 C C . PHE A 1 83 ? -5.818 -4.855 -9.235 1.00 92.81 83 PHE A C 1
ATOM 646 O O . PHE A 1 83 ? -6.340 -4.643 -8.135 1.00 92.81 83 PHE A O 1
ATOM 653 N N . ASP A 1 84 ? -6.492 -4.772 -10.379 1.00 93.12 84 ASP A N 1
ATOM 654 C CA . ASP A 1 84 ? -7.934 -4.541 -10.455 1.00 93.12 84 ASP A CA 1
ATOM 655 C C . ASP A 1 84 ? -8.671 -5.842 -10.104 1.00 93.12 84 ASP A C 1
ATOM 657 O O . ASP A 1 84 ? -8.588 -6.835 -10.825 1.00 93.12 84 ASP A O 1
ATOM 661 N N . LEU A 1 85 ? -9.409 -5.860 -8.989 1.00 88.94 85 LEU A N 1
ATOM 662 C CA . LEU A 1 85 ? -10.084 -7.075 -8.512 1.00 88.94 85 LEU A CA 1
ATOM 663 C C . LEU A 1 85 ? -11.283 -7.502 -9.367 1.00 88.94 85 LEU A C 1
ATOM 665 O O . LEU A 1 85 ? -11.752 -8.633 -9.218 1.00 88.94 85 LEU A O 1
ATOM 669 N N . GLN A 1 86 ? -11.842 -6.594 -10.168 1.00 89.06 86 GLN A N 1
ATOM 670 C CA . GLN A 1 86 ? -13.001 -6.869 -11.010 1.00 89.06 86 GLN A CA 1
ATOM 671 C C . GLN A 1 86 ? -12.567 -7.409 -12.371 1.00 89.06 86 GLN A C 1
ATOM 673 O O . GLN A 1 86 ? -13.181 -8.350 -12.873 1.00 89.06 86 GLN A O 1
ATOM 678 N N . ARG A 1 87 ? -11.539 -6.799 -12.961 1.00 93.44 87 ARG A N 1
ATOM 679 C CA . ARG A 1 87 ? -10.977 -7.192 -14.258 1.00 93.44 87 ARG A CA 1
ATOM 680 C C . ARG A 1 87 ? -9.943 -8.299 -14.139 1.00 93.44 87 ARG A C 1
ATOM 682 O O . ARG A 1 87 ? -9.709 -9.000 -15.111 1.00 93.44 87 ARG A O 1
ATOM 689 N N . GLU A 1 88 ? -9.381 -8.475 -12.947 1.00 93.06 88 GLU A N 1
ATOM 690 C CA . GLU A 1 88 ? -8.307 -9.430 -12.670 1.00 93.06 88 GLU A CA 1
ATOM 691 C C . GLU A 1 88 ? -7.075 -9.142 -13.530 1.00 93.06 88 GLU A C 1
ATOM 693 O O . GLU A 1 88 ? -6.423 -10.037 -14.062 1.00 93.06 88 GLU A O 1
ATOM 698 N N . GLU A 1 89 ? -6.766 -7.852 -13.649 1.00 93.56 89 GLU A N 1
ATOM 699 C CA . GLU A 1 89 ? -5.699 -7.302 -14.476 1.00 93.56 89 GLU A CA 1
ATOM 700 C C . GLU A 1 89 ? -4.689 -6.552 -13.613 1.00 93.56 89 GLU A C 1
ATOM 702 O O . GLU A 1 89 ? -5.039 -5.890 -12.632 1.00 93.56 89 GLU A O 1
ATOM 707 N N . TRP A 1 90 ? -3.426 -6.644 -14.018 1.00 92.62 90 TRP A N 1
ATOM 708 C CA . TRP A 1 90 ? -2.317 -5.943 -13.392 1.00 92.62 90 TRP A CA 1
ATOM 709 C C . TRP A 1 90 ? -1.926 -4.698 -14.187 1.00 92.62 90 TRP A C 1
ATOM 711 O O . TRP A 1 90 ? -1.975 -4.679 -15.416 1.00 92.62 90 TRP A O 1
ATOM 721 N N . THR A 1 91 ? -1.494 -3.655 -13.488 1.00 93.06 91 THR A N 1
ATOM 722 C CA . THR A 1 91 ? -0.899 -2.444 -14.065 1.00 93.06 91 THR A CA 1
ATOM 723 C C . THR A 1 91 ? 0.266 -2.006 -13.185 1.00 93.06 91 THR A C 1
ATOM 725 O O . THR A 1 91 ? 0.196 -2.137 -11.965 1.00 93.06 91 THR A O 1
ATOM 728 N N . ILE A 1 92 ? 1.339 -1.495 -13.782 1.00 90.19 92 ILE A N 1
ATOM 729 C CA . ILE A 1 92 ? 2.563 -1.084 -13.081 1.00 90.19 92 ILE A CA 1
ATOM 730 C C . ILE A 1 92 ? 2.857 0.380 -13.414 1.00 90.19 92 ILE A C 1
ATOM 732 O O . ILE A 1 92 ? 2.653 0.798 -14.553 1.00 90.19 92 ILE A O 1
ATOM 736 N N . ALA A 1 93 ? 3.358 1.131 -12.434 1.00 87.56 93 ALA A N 1
ATOM 737 C CA . ALA A 1 93 ? 4.196 2.302 -12.680 1.00 87.56 93 ALA A CA 1
ATOM 738 C C . ALA A 1 93 ? 5.472 2.188 -11.851 1.00 87.56 93 ALA A C 1
ATOM 740 O O . ALA A 1 93 ? 5.442 1.673 -10.734 1.00 87.56 93 ALA A O 1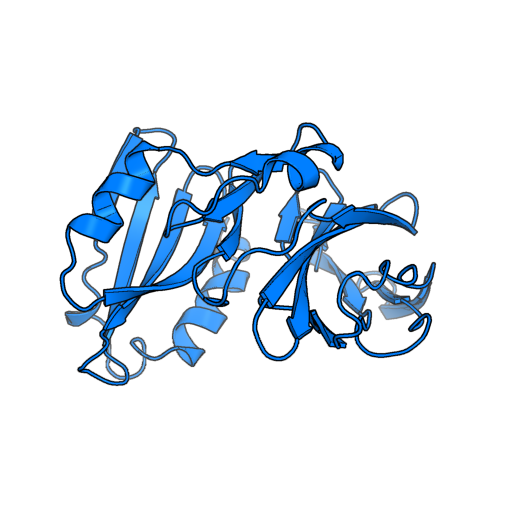
ATOM 741 N N . ASN A 1 94 ? 6.572 2.687 -12.394 1.00 86.38 94 ASN A N 1
ATOM 742 C CA . ASN A 1 94 ? 7.879 2.709 -11.758 1.00 86.38 94 ASN A CA 1
ATOM 743 C C . ASN A 1 94 ? 8.506 4.093 -11.901 1.00 86.38 94 ASN A C 1
ATOM 745 O O . ASN A 1 94 ? 8.126 4.855 -12.789 1.00 86.38 94 ASN A O 1
ATOM 749 N N . GLU A 1 95 ? 9.452 4.400 -11.023 1.00 83.06 95 GLU A N 1
ATOM 750 C CA . GLU A 1 95 ? 10.299 5.585 -11.143 1.00 83.06 95 GLU A CA 1
ATOM 751 C C . GLU A 1 95 ? 11.127 5.510 -12.432 1.00 83.06 95 GLU A C 1
ATOM 753 O O . GLU A 1 95 ? 11.566 4.427 -12.836 1.00 83.06 95 GLU A O 1
ATOM 758 N N . ALA A 1 96 ? 11.301 6.651 -13.102 1.00 72.56 96 ALA A N 1
ATOM 759 C CA . ALA A 1 96 ? 12.109 6.743 -14.315 1.00 72.56 96 ALA A CA 1
ATOM 760 C C . ALA A 1 96 ? 13.624 6.738 -14.047 1.00 72.56 96 ALA A C 1
ATOM 762 O O . ALA A 1 96 ? 14.390 6.421 -14.955 1.00 72.56 96 ALA A O 1
ATOM 763 N N . GLU A 1 97 ? 14.055 7.095 -12.834 1.00 74.06 97 GLU A N 1
ATOM 764 C CA . GLU A 1 97 ? 15.462 7.229 -12.448 1.00 74.06 97 GLU A CA 1
ATOM 765 C C . GLU A 1 97 ? 15.698 6.598 -11.073 1.00 74.06 97 GLU A C 1
ATOM 767 O O . GLU A 1 97 ? 14.868 6.736 -10.171 1.00 74.06 97 GLU A O 1
ATOM 772 N N . ALA A 1 98 ? 16.834 5.918 -10.913 1.00 71.81 98 ALA A N 1
ATOM 773 C CA . ALA A 1 98 ? 17.261 5.396 -9.625 1.00 71.81 98 ALA A CA 1
ATOM 774 C C . ALA A 1 98 ? 17.671 6.542 -8.691 1.00 71.81 98 ALA A C 1
ATOM 776 O O . ALA A 1 98 ? 18.302 7.515 -9.113 1.00 71.81 98 ALA A O 1
ATOM 777 N N . ILE A 1 99 ? 17.340 6.416 -7.408 1.00 71.88 99 ILE A N 1
ATOM 778 C CA . ILE A 1 99 ? 17.798 7.353 -6.378 1.00 71.88 99 ILE A CA 1
ATOM 779 C C . ILE A 1 99 ? 18.773 6.666 -5.422 1.00 71.88 99 ILE A C 1
ATOM 781 O O . ILE A 1 99 ? 18.666 5.465 -5.174 1.00 71.88 99 ILE A O 1
ATOM 785 N N . SER A 1 100 ? 19.743 7.431 -4.912 1.00 64.19 100 SER A N 1
ATOM 786 C CA . SER A 1 100 ? 20.806 6.908 -4.048 1.00 64.19 100 SER A CA 1
ATOM 787 C C . SER A 1 100 ? 20.269 6.430 -2.699 1.00 64.19 100 SER A C 1
ATOM 789 O O . SER A 1 100 ? 19.410 7.088 -2.112 1.00 64.19 100 SER A O 1
ATOM 791 N N . ASP A 1 101 ? 20.841 5.323 -2.232 1.00 58.88 101 ASP A N 1
ATOM 792 C CA . ASP A 1 101 ? 20.453 4.497 -1.086 1.00 58.88 101 ASP A CA 1
ATOM 793 C C . ASP A 1 101 ? 20.026 5.244 0.179 1.00 58.88 101 ASP A C 1
ATOM 795 O O . ASP A 1 101 ? 20.882 5.654 0.955 1.00 58.88 101 ASP A O 1
ATOM 799 N N . GLU A 1 102 ? 18.712 5.294 0.428 1.00 58.81 102 GLU A N 1
ATOM 800 C CA . GLU A 1 102 ? 18.105 4.733 1.644 1.00 58.81 102 GLU A CA 1
ATOM 801 C C . GLU A 1 102 ? 16.733 4.122 1.285 1.00 58.81 102 GLU A C 1
ATOM 803 O O . GLU A 1 102 ? 15.872 4.740 0.646 1.00 58.81 102 GLU A O 1
ATOM 808 N N . VAL A 1 103 ? 16.543 2.851 1.643 1.00 57.19 103 VAL A N 1
ATOM 809 C CA . VAL A 1 103 ? 15.364 2.041 1.281 1.00 57.19 103 VAL A CA 1
ATOM 810 C C . VAL A 1 103 ? 14.154 2.361 2.172 1.00 57.19 103 VAL A C 1
ATOM 812 O O . VAL A 1 103 ? 13.007 2.163 1.765 1.00 57.19 103 VAL A O 1
ATOM 815 N N . ASP A 1 104 ? 14.391 2.907 3.365 1.00 60.69 104 ASP A N 1
ATOM 816 C CA . ASP A 1 104 ? 13.466 2.765 4.496 1.00 60.69 104 ASP A CA 1
ATOM 817 C C . ASP A 1 104 ? 12.457 3.917 4.656 1.00 60.69 104 ASP A C 1
ATOM 819 O O . ASP A 1 104 ? 11.574 3.868 5.511 1.00 60.69 104 ASP A O 1
ATOM 823 N N . GLY A 1 105 ? 12.531 4.942 3.804 1.00 70.19 105 GLY A N 1
ATOM 824 C CA . GLY A 1 105 ? 11.712 6.151 3.939 1.00 70.19 105 GLY A CA 1
ATOM 825 C C . GLY A 1 105 ? 10.366 6.143 3.207 1.00 70.19 105 GLY A C 1
ATOM 826 O O . GLY A 1 105 ? 9.601 7.097 3.369 1.00 70.19 105 GLY A O 1
ATOM 827 N N . VAL A 1 106 ? 10.059 5.128 2.381 1.00 79.62 106 VAL A N 1
ATOM 828 C CA . VAL A 1 106 ? 8.858 5.143 1.519 1.00 79.62 106 VAL A CA 1
ATOM 829 C C . VAL A 1 106 ? 7.870 4.027 1.844 1.00 79.62 106 VAL A C 1
ATOM 831 O O . VAL A 1 106 ? 8.166 2.841 1.721 1.00 79.62 106 VAL A O 1
ATOM 834 N N . HIS A 1 107 ? 6.639 4.415 2.179 1.00 83.62 107 HIS A N 1
ATOM 835 C CA . HIS A 1 107 ? 5.530 3.510 2.473 1.00 83.62 107 HIS A CA 1
ATOM 836 C C . HIS A 1 107 ? 4.285 3.842 1.653 1.00 83.62 107 HIS A C 1
ATOM 838 O O . HIS A 1 107 ? 4.119 4.951 1.148 1.00 83.62 107 HIS A O 1
ATOM 844 N N . ILE A 1 108 ? 3.350 2.893 1.594 1.00 88.25 108 ILE A N 1
ATOM 845 C CA . ILE A 1 108 ? 2.002 3.137 1.077 1.00 88.25 108 ILE A CA 1
ATOM 846 C C . ILE A 1 108 ? 0.949 2.891 2.157 1.00 88.25 108 ILE A C 1
ATOM 848 O O . ILE A 1 108 ? 1.030 1.925 2.916 1.00 88.25 108 ILE A O 1
ATOM 852 N N . ALA A 1 109 ? -0.075 3.744 2.195 1.00 89.50 109 ALA A N 1
ATOM 853 C CA . ALA A 1 109 ? -1.226 3.602 3.085 1.00 89.50 109 ALA A CA 1
ATOM 854 C C . ALA A 1 109 ? -2.544 3.868 2.344 1.00 89.50 109 ALA A C 1
ATOM 856 O O . ALA A 1 109 ? -2.590 4.657 1.404 1.00 89.50 109 ALA A O 1
ATOM 857 N N . ALA A 1 110 ? -3.633 3.227 2.780 1.00 89.56 110 ALA A N 1
ATOM 858 C CA . ALA A 1 110 ? -4.978 3.524 2.285 1.00 89.56 110 ALA A CA 1
ATOM 859 C C . ALA A 1 110 ? -5.641 4.615 3.139 1.00 89.56 110 ALA A C 1
ATOM 861 O O . ALA A 1 110 ? -6.033 4.330 4.264 1.00 89.56 110 ALA A O 1
ATOM 862 N N . LEU A 1 111 ? -5.812 5.828 2.618 1.00 89.69 111 LEU A N 1
ATOM 863 C CA . LEU A 1 111 ? -6.436 6.950 3.332 1.00 89.69 111 LEU A CA 1
ATOM 864 C C . LEU A 1 111 ? -7.575 7.522 2.489 1.00 89.69 111 LEU A C 1
ATOM 866 O O . LEU A 1 111 ? -7.353 7.906 1.350 1.00 89.69 111 LEU A O 1
ATOM 870 N N . ASP A 1 112 ? -8.786 7.549 3.034 1.00 89.31 112 ASP A N 1
ATOM 871 C CA . ASP A 1 112 ? -9.998 8.080 2.397 1.00 89.31 112 ASP A CA 1
ATOM 872 C C . ASP A 1 112 ? -10.222 7.535 0.973 1.00 89.31 112 ASP A C 1
ATOM 874 O O . ASP A 1 112 ? -10.372 8.262 -0.006 1.00 89.31 112 ASP A O 1
ATOM 878 N N . GLU A 1 113 ? -10.141 6.206 0.843 1.00 87.38 113 GLU A N 1
ATOM 879 C CA . GLU A 1 113 ? -10.195 5.482 -0.436 1.00 87.38 113 GLU A CA 1
ATOM 880 C C . GLU A 1 113 ? -9.105 5.862 -1.456 1.00 87.38 113 GLU A C 1
ATOM 882 O O . GLU A 1 113 ? -9.222 5.533 -2.640 1.00 87.38 113 GLU A O 1
ATOM 887 N N . LYS A 1 114 ? -8.041 6.538 -1.024 1.00 91.94 114 LYS A N 1
ATOM 888 C CA . LYS A 1 114 ? -6.843 6.843 -1.809 1.00 91.94 114 LYS A CA 1
ATOM 889 C C . LYS A 1 114 ? -5.674 5.980 -1.363 1.00 91.94 114 LYS A C 1
ATOM 891 O O . LYS A 1 114 ? -5.648 5.473 -0.245 1.00 91.94 114 LYS A O 1
ATOM 896 N N . VAL A 1 115 ? -4.695 5.837 -2.246 1.00 91.88 115 VAL A N 1
ATOM 897 C CA . VAL A 1 115 ? -3.364 5.331 -1.912 1.00 91.88 115 VAL A CA 1
ATOM 898 C C . VAL A 1 115 ? -2.474 6.538 -1.678 1.00 91.88 115 VAL A C 1
ATOM 900 O O . VAL A 1 115 ? -2.270 7.340 -2.586 1.00 91.88 115 VAL A O 1
ATOM 903 N N . VAL A 1 116 ? -1.960 6.683 -0.466 1.00 91.38 116 VAL A N 1
ATOM 904 C CA . VAL A 1 116 ? -1.022 7.748 -0.122 1.00 91.38 116 VAL A CA 1
ATOM 905 C C . VAL A 1 116 ? 0.385 7.176 -0.131 1.00 91.38 116 VAL A C 1
ATOM 907 O O . VAL A 1 116 ? 0.662 6.215 0.585 1.00 91.38 116 VAL A O 1
ATOM 910 N N . LEU A 1 117 ? 1.247 7.777 -0.946 1.00 89.88 117 LEU A N 1
ATOM 911 C CA . LEU A 1 117 ? 2.682 7.544 -0.971 1.00 89.88 117 LEU A CA 1
ATOM 912 C C . LEU A 1 117 ? 3.318 8.408 0.118 1.00 89.88 117 LEU A C 1
ATOM 914 O O . LEU A 1 117 ? 3.287 9.641 0.049 1.00 89.88 117 LEU A O 1
ATOM 918 N N . LEU A 1 118 ? 3.827 7.752 1.149 1.00 86.69 118 LEU A N 1
ATOM 919 C CA . LEU A 1 118 ? 4.434 8.367 2.318 1.00 86.69 118 LEU A CA 1
ATOM 920 C C . LEU A 1 118 ? 5.941 8.344 2.129 1.00 86.69 118 LEU A C 1
ATOM 922 O O . LEU A 1 118 ? 6.544 7.295 2.298 1.00 86.69 118 LEU A O 1
ATOM 926 N N . ASP A 1 119 ? 6.498 9.487 1.750 1.00 82.69 119 ASP A N 1
ATOM 927 C CA . ASP A 1 119 ? 7.933 9.722 1.591 1.00 82.69 119 ASP A CA 1
ATOM 928 C C . ASP A 1 119 ? 8.388 10.725 2.649 1.00 82.69 119 ASP A C 1
ATOM 930 O O . ASP A 1 119 ? 8.037 11.913 2.597 1.00 82.69 119 ASP A O 1
ATOM 934 N N . TRP A 1 120 ? 9.088 10.199 3.649 1.00 79.00 120 TRP A N 1
ATOM 935 C CA . TRP A 1 120 ? 9.498 10.926 4.849 1.00 79.00 120 TRP A CA 1
ATOM 936 C C . TRP A 1 120 ? 10.761 11.758 4.615 1.00 79.00 120 TRP A C 1
ATOM 938 O O . TRP A 1 120 ? 10.823 12.924 5.007 1.00 79.00 120 TRP A O 1
ATOM 948 N N . GLU A 1 121 ? 11.680 11.220 3.823 1.00 71.94 121 GLU A N 1
ATOM 949 C CA . GLU A 1 121 ? 12.984 11.814 3.522 1.00 71.94 121 GLU A CA 1
ATOM 950 C C . GLU A 1 121 ? 12.947 12.856 2.388 1.00 71.94 121 GLU A C 1
ATOM 952 O O . GLU A 1 121 ? 13.929 13.548 2.124 1.00 71.94 121 GLU A O 1
ATOM 957 N N . ASN A 1 122 ? 11.785 13.064 1.756 1.00 66.12 122 ASN A N 1
ATOM 958 C CA . ASN A 1 122 ? 11.603 13.986 0.627 1.00 66.12 122 ASN A CA 1
ATOM 959 C C . ASN A 1 122 ? 12.416 13.612 -0.614 1.00 66.12 122 ASN A C 1
ATOM 961 O O . ASN A 1 122 ? 12.904 14.497 -1.330 1.00 66.12 122 ASN A O 1
ATOM 965 N N . TYR A 1 123 ? 12.517 12.321 -0.911 1.00 61.97 123 TYR A N 1
ATOM 966 C CA . TYR A 1 123 ? 13.089 11.879 -2.169 1.00 61.97 123 TYR A CA 1
ATOM 967 C C . TYR A 1 123 ? 12.140 12.227 -3.329 1.00 61.97 123 TYR A C 1
ATOM 969 O O . TYR A 1 123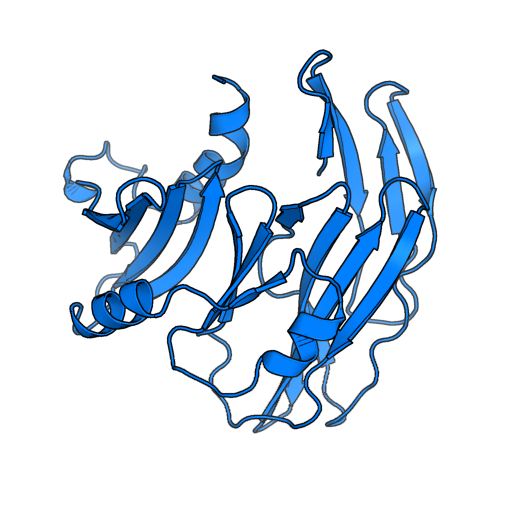 ? 11.093 11.615 -3.540 1.00 61.97 123 TYR A O 1
ATOM 977 N N . SER A 1 124 ? 12.487 13.254 -4.107 1.00 58.38 124 SER A N 1
ATOM 978 C CA . SER A 1 124 ? 11.805 13.526 -5.377 1.00 58.38 124 SER A CA 1
ATOM 979 C C . SER A 1 124 ? 12.405 12.664 -6.496 1.00 58.38 124 SER A C 1
ATOM 981 O O . SER A 1 124 ? 13.632 12.670 -6.594 1.00 58.38 124 SER A O 1
ATOM 983 N N . PRO A 1 125 ? 11.598 12.031 -7.382 1.00 62.69 125 PRO A N 1
ATOM 984 C CA . PRO A 1 125 ? 10.152 12.185 -7.549 1.00 62.69 125 PRO A CA 1
ATOM 985 C C . PRO A 1 125 ? 9.387 10.844 -7.634 1.00 62.69 125 PRO A C 1
ATOM 987 O O . PRO A 1 125 ? 9.295 10.240 -8.700 1.00 62.69 125 PRO A O 1
ATOM 990 N N . LEU A 1 126 ? 8.604 10.508 -6.600 1.00 74.75 126 LEU A N 1
ATOM 991 C CA . LEU A 1 126 ? 7.508 9.513 -6.686 1.00 74.75 126 LEU A CA 1
ATOM 992 C C . LEU A 1 126 ? 6.382 9.908 -7.678 1.00 74.75 126 LEU A C 1
ATOM 994 O O . LEU A 1 126 ? 5.283 9.351 -7.661 1.00 74.75 126 LEU A O 1
ATOM 998 N N . VAL A 1 127 ? 6.617 10.920 -8.516 1.00 81.69 127 VAL A N 1
ATOM 999 C CA . VAL A 1 127 ? 5.672 11.498 -9.473 1.00 81.69 127 VAL A CA 1
ATOM 1000 C C . VAL A 1 127 ? 5.287 10.476 -10.534 1.00 81.69 127 VAL A C 1
ATOM 1002 O O . VAL A 1 127 ? 4.116 10.417 -10.907 1.00 81.69 127 VAL A O 1
ATOM 1005 N N . ASP A 1 128 ? 6.222 9.632 -10.971 1.00 84.88 128 ASP A N 1
ATOM 1006 C CA . ASP A 1 128 ? 5.922 8.595 -11.960 1.00 84.88 128 ASP A CA 1
ATOM 1007 C C . ASP A 1 128 ? 4.941 7.554 -11.415 1.00 84.88 128 ASP A C 1
ATOM 1009 O O . ASP A 1 128 ? 4.045 7.102 -12.129 1.00 84.88 128 ASP A O 1
ATOM 1013 N N . LEU A 1 129 ? 4.995 7.268 -10.111 1.00 86.44 129 LEU A N 1
ATOM 1014 C CA . LEU A 1 129 ? 4.051 6.356 -9.462 1.00 86.44 129 LEU A CA 1
ATOM 1015 C C . LEU A 1 129 ? 2.613 6.901 -9.457 1.00 86.44 129 LEU A C 1
ATOM 1017 O O . LEU A 1 129 ? 1.658 6.124 -9.397 1.00 86.44 129 LEU A O 1
ATOM 1021 N N . LEU A 1 130 ? 2.426 8.223 -9.573 1.00 88.75 130 LEU A N 1
ATOM 1022 C CA . LEU A 1 130 ? 1.099 8.848 -9.655 1.00 88.75 130 LEU A CA 1
ATOM 1023 C C . LEU A 1 130 ? 0.363 8.500 -10.960 1.00 88.75 130 LEU A C 1
ATOM 1025 O O . LEU A 1 130 ? -0.856 8.661 -11.037 1.00 88.75 130 LEU A O 1
ATOM 1029 N N . GLN A 1 131 ? 1.074 8.015 -11.984 1.00 88.25 131 GLN A N 1
ATOM 1030 C CA . GLN A 1 131 ? 0.499 7.701 -13.296 1.00 88.25 131 GLN A CA 1
ATOM 1031 C C . GLN A 1 131 ? -0.453 6.491 -13.269 1.00 88.25 131 GLN A C 1
ATOM 1033 O O . GLN A 1 131 ? -1.283 6.346 -14.166 1.00 88.25 131 GLN A O 1
ATOM 1038 N N . LEU A 1 132 ? -0.395 5.649 -12.231 1.00 87.62 132 LEU A N 1
ATOM 1039 C CA . LEU A 1 132 ? -1.265 4.472 -12.088 1.00 87.62 132 LEU A CA 1
ATOM 1040 C C . LEU A 1 132 ? -2.749 4.803 -11.868 1.00 87.62 132 LEU A C 1
ATOM 1042 O O . LEU A 1 132 ? -3.612 3.948 -12.107 1.00 87.62 132 LEU A O 1
ATOM 1046 N N . GLY A 1 133 ? -3.062 6.013 -11.400 1.00 89.44 133 GLY A N 1
ATOM 1047 C CA . GLY A 1 133 ? -4.445 6.440 -11.244 1.00 89.44 133 GLY A CA 1
ATOM 1048 C C . GLY A 1 133 ? -4.655 7.667 -10.352 1.00 89.44 133 GLY A C 1
ATOM 1049 O O . GLY A 1 133 ? -3.831 7.982 -9.492 1.00 89.44 133 GLY A O 1
ATOM 1050 N N . PRO A 1 134 ? -5.798 8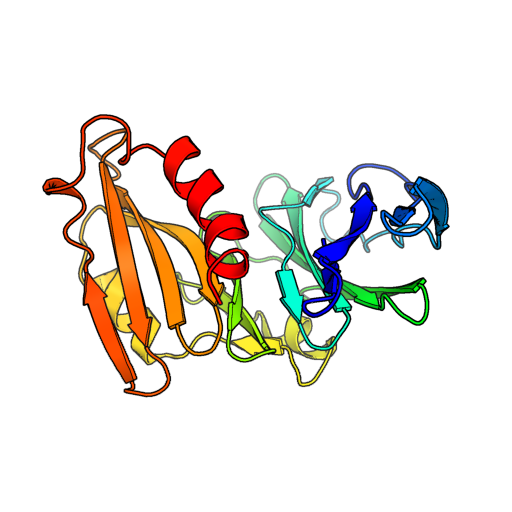.362 -10.510 1.00 90.06 134 PRO A N 1
ATOM 1051 C CA . PRO A 1 134 ? -6.153 9.551 -9.725 1.00 90.06 134 PRO A CA 1
ATOM 1052 C C . PRO A 1 134 ? -6.367 9.282 -8.224 1.00 90.06 134 PRO A C 1
ATOM 1054 O O . PRO A 1 134 ? -6.485 10.221 -7.426 1.00 90.06 134 PRO A O 1
ATOM 1057 N N . GLU A 1 135 ? -6.482 8.016 -7.835 1.00 91.00 135 GLU A N 1
ATOM 1058 C CA . GLU A 1 135 ? -6.540 7.531 -6.463 1.00 91.00 135 GLU A CA 1
ATOM 1059 C C . GLU A 1 135 ? -5.192 7.547 -5.745 1.00 91.00 135 GLU A C 1
ATOM 1061 O O . GLU A 1 135 ? -5.185 7.453 -4.523 1.00 91.00 135 GLU A O 1
ATOM 1066 N N . ILE A 1 136 ? -4.082 7.711 -6.463 1.00 91.88 136 ILE A N 1
ATOM 1067 C CA . ILE A 1 136 ? -2.749 7.778 -5.867 1.00 91.88 136 ILE A CA 1
ATOM 1068 C C . ILE A 1 136 ? -2.401 9.238 -5.586 1.00 91.88 136 ILE A C 1
ATOM 1070 O O . ILE A 1 136 ? -2.633 10.134 -6.405 1.00 91.88 136 ILE A O 1
ATOM 1074 N N . LYS A 1 137 ? -1.888 9.493 -4.385 1.00 90.94 137 LYS A N 1
ATOM 1075 C CA . LYS A 1 137 ? -1.543 10.824 -3.886 1.00 90.94 137 LYS A CA 1
ATOM 1076 C C . LYS A 1 137 ? -0.219 10.781 -3.148 1.00 90.94 137 LYS A C 1
ATOM 1078 O O . LYS A 1 137 ? 0.120 9.780 -2.532 1.00 90.94 137 LYS A O 1
ATOM 1083 N N . LEU A 1 138 ? 0.494 11.899 -3.167 1.00 88.69 138 LEU A N 1
ATOM 1084 C CA . LEU A 1 138 ? 1.607 12.119 -2.252 1.00 88.69 138 LEU A CA 1
ATOM 1085 C C . LEU A 1 138 ? 1.073 12.467 -0.861 1.00 88.69 138 LEU A C 1
ATOM 1087 O O . LEU A 1 138 ? -0.021 13.024 -0.726 1.00 88.69 138 LEU A O 1
ATOM 1091 N N . MET A 1 139 ? 1.867 12.152 0.157 1.00 86.56 139 MET A N 1
ATOM 1092 C CA . MET A 1 139 ? 1.636 12.569 1.534 1.00 86.56 139 MET A CA 1
ATOM 1093 C C . MET A 1 139 ? 1.415 14.082 1.652 1.00 86.56 139 MET A C 1
ATOM 1095 O O . MET A 1 139 ? 2.089 14.875 0.990 1.00 86.56 139 MET A O 1
ATOM 1099 N N . ASP A 1 140 ? 0.494 14.481 2.533 1.00 80.56 140 ASP A N 1
ATOM 1100 C CA . ASP A 1 140 ? 0.312 15.884 2.914 1.00 80.56 140 ASP A CA 1
ATOM 1101 C C . ASP A 1 140 ? 1.627 16.435 3.486 1.00 80.56 140 ASP A C 1
ATOM 1103 O O . ASP A 1 140 ? 2.201 15.861 4.409 1.00 80.56 140 ASP A O 1
ATOM 1107 N N . GLY A 1 141 ? 2.097 17.571 2.965 1.00 76.12 141 GLY A N 1
ATOM 1108 C CA . GLY A 1 141 ? 3.321 18.215 3.436 1.00 76.12 141 GLY A CA 1
ATOM 1109 C C . GLY A 1 141 ? 3.316 18.520 4.936 1.00 76.12 141 GLY A C 1
ATOM 1110 O O . GLY A 1 141 ? 4.368 18.486 5.558 1.00 76.12 141 GLY A O 1
ATOM 1111 N N . ARG A 1 142 ? 2.142 18.714 5.550 1.00 73.25 142 ARG A N 1
ATOM 1112 C CA . ARG A 1 142 ? 2.024 18.913 7.004 1.00 73.25 142 ARG A CA 1
ATOM 1113 C C . ARG A 1 142 ? 2.503 17.711 7.812 1.00 73.25 142 ARG A C 1
ATOM 1115 O O . ARG A 1 142 ? 2.914 17.890 8.949 1.00 73.25 142 ARG A O 1
ATOM 1122 N N . LEU A 1 143 ? 2.439 16.500 7.255 1.00 72.88 143 LEU A N 1
ATOM 1123 C CA . LEU A 1 143 ? 2.956 15.293 7.904 1.00 72.88 143 LEU A CA 1
ATOM 1124 C C . LEU A 1 143 ? 4.489 15.276 7.934 1.00 72.88 143 LEU A C 1
ATOM 1126 O O . LEU A 1 143 ? 5.066 14.763 8.887 1.00 72.88 143 LEU A O 1
ATOM 1130 N N . LYS A 1 144 ? 5.137 15.899 6.943 1.00 68.69 144 LYS A N 1
ATOM 1131 C CA . LYS A 1 144 ? 6.602 15.957 6.811 1.00 68.69 144 LYS A CA 1
ATOM 1132 C C . LYS A 1 144 ? 7.264 16.768 7.920 1.00 68.69 144 LYS A C 1
ATOM 1134 O O . LYS A 1 144 ? 8.399 16.497 8.294 1.00 68.69 144 LYS A O 1
ATOM 1139 N N . ASP A 1 145 ? 6.552 17.750 8.464 1.00 67.69 145 ASP A N 1
ATOM 1140 C CA . ASP A 1 145 ? 7.074 18.585 9.545 1.00 67.69 145 ASP A CA 1
ATOM 1141 C C . ASP A 1 145 ? 7.168 17.830 10.883 1.00 67.69 145 ASP A C 1
ATOM 1143 O O . ASP A 1 145 ? 7.924 18.252 11.753 1.00 67.69 145 ASP A O 1
ATOM 1147 N N . PHE A 1 146 ? 6.450 16.710 11.055 1.00 64.94 146 PHE A N 1
ATOM 1148 C CA . PHE A 1 146 ? 6.437 15.947 12.312 1.00 64.94 146 PHE A CA 1
ATOM 1149 C C . PHE A 1 146 ? 7.614 14.991 12.475 1.00 64.94 146 PHE A C 1
ATOM 1151 O O . PHE A 1 146 ? 8.020 14.739 13.607 1.00 64.94 146 PHE A O 1
ATOM 1158 N N . ASP A 1 147 ? 8.167 14.487 11.377 1.00 57.88 147 ASP A N 1
ATOM 1159 C CA . ASP A 1 147 ? 9.341 13.611 11.405 1.00 57.88 147 ASP A CA 1
ATOM 1160 C C . ASP A 1 147 ? 10.569 14.360 11.949 1.00 57.88 147 ASP A C 1
ATOM 1162 O O . ASP A 1 147 ? 11.251 13.918 12.868 1.00 57.88 147 ASP A O 1
ATOM 1166 N N . LYS A 1 148 ? 10.711 15.628 11.543 1.00 60.19 148 LYS A N 1
ATOM 1167 C CA . LYS A 1 148 ? 11.728 16.562 12.056 1.00 60.19 148 LYS A CA 1
ATOM 1168 C C . LYS A 1 148 ? 11.590 16.904 13.543 1.00 60.19 148 LYS A C 1
ATOM 1170 O O . LYS A 1 148 ? 12.451 17.593 14.082 1.00 60.19 148 LYS A O 1
ATOM 1175 N N . MET A 1 149 ? 10.491 16.516 14.194 1.00 57.78 149 MET A N 1
ATOM 1176 C CA . MET A 1 149 ? 10.262 16.790 15.617 1.00 57.78 149 MET A CA 1
ATOM 1177 C C . MET A 1 149 ? 10.752 15.669 16.535 1.00 57.78 149 MET A C 1
ATOM 1179 O O . MET A 1 149 ? 10.712 15.842 17.756 1.00 57.78 149 MET A O 1
ATOM 1183 N N . LEU A 1 150 ? 11.182 14.530 15.990 1.00 65.75 150 LEU A N 1
ATOM 1184 C CA . LEU A 1 150 ? 11.672 13.406 16.773 1.00 65.75 150 LEU A CA 1
ATOM 1185 C C . LEU A 1 150 ? 13.116 13.084 16.401 1.00 65.75 150 LEU A C 1
ATOM 1187 O O . LEU A 1 150 ? 13.372 12.163 15.632 1.00 65.75 150 LEU A O 1
ATOM 1191 N N . ASP A 1 151 ? 14.050 13.807 17.021 1.00 63.22 151 ASP A N 1
ATOM 1192 C CA . ASP A 1 151 ? 15.440 13.358 17.090 1.00 63.22 151 ASP A CA 1
ATOM 1193 C C . ASP A 1 151 ? 15.438 11.887 17.570 1.00 63.22 151 ASP A C 1
ATOM 1195 O O . ASP A 1 151 ? 14.811 11.558 18.583 1.00 63.22 151 ASP A O 1
ATOM 1199 N N . ASP A 1 152 ? 16.078 11.001 16.803 1.00 74.50 152 ASP A N 1
ATOM 1200 C CA . ASP A 1 152 ? 16.247 9.561 17.061 1.00 74.50 152 ASP A CA 1
ATOM 1201 C C . ASP A 1 152 ? 15.046 8.621 16.819 1.00 74.50 152 ASP A C 1
ATOM 1203 O O . ASP A 1 152 ? 15.069 7.470 17.267 1.00 74.50 152 ASP A O 1
ATOM 1207 N N . CYS A 1 153 ? 13.988 9.041 16.122 1.00 79.31 153 CYS A N 1
ATOM 1208 C CA . CYS A 1 153 ? 12.943 8.115 15.663 1.00 79.31 153 CYS A CA 1
ATOM 1209 C C . CYS A 1 153 ? 12.810 8.146 14.146 1.00 79.31 153 CYS A C 1
ATOM 1211 O O . CYS A 1 153 ? 12.928 9.207 13.552 1.00 79.31 153 CYS A O 1
ATOM 1213 N N . TYR A 1 154 ? 12.492 7.002 13.544 1.00 79.38 154 TYR A N 1
ATOM 1214 C CA . TYR A 1 154 ? 12.210 6.916 12.113 1.00 79.38 154 TYR A CA 1
ATOM 1215 C C . TYR A 1 154 ? 10.890 6.172 11.871 1.00 79.38 154 TYR A C 1
ATOM 1217 O O . TYR A 1 154 ? 10.523 5.271 12.641 1.00 79.38 154 TYR A O 1
ATOM 1225 N N . PRO A 1 155 ? 10.117 6.571 10.852 1.00 82.50 155 PRO A N 1
ATOM 1226 C CA . PRO A 1 155 ? 8.865 5.923 10.514 1.00 82.50 155 PRO A CA 1
ATOM 1227 C C . PRO A 1 155 ? 9.160 4.555 9.906 1.00 82.50 155 PRO A C 1
ATOM 1229 O O . PRO A 1 155 ? 9.858 4.441 8.910 1.00 82.50 155 PRO A O 1
ATOM 1232 N N . VAL A 1 156 ? 8.575 3.509 10.479 1.00 80.44 156 VAL A N 1
ATOM 1233 C CA . VAL A 1 156 ? 8.772 2.116 10.037 1.00 80.44 156 VAL A CA 1
ATOM 1234 C C . VAL A 1 156 ? 7.532 1.526 9.392 1.00 80.44 156 VAL A C 1
ATOM 1236 O O . VAL A 1 156 ? 7.591 0.498 8.722 1.00 80.44 156 VAL A O 1
ATOM 1239 N N . TRP A 1 157 ? 6.365 2.132 9.635 1.00 81.06 157 TRP A N 1
ATOM 1240 C CA . TRP A 1 157 ? 5.118 1.618 9.095 1.00 81.06 157 TRP A CA 1
ATOM 1241 C C . TRP A 1 157 ? 3.990 2.648 9.115 1.00 81.06 157 TRP A C 1
ATOM 1243 O O . TRP A 1 157 ? 4.002 3.623 9.865 1.00 81.06 157 TRP A O 1
ATOM 1253 N N . SER A 1 158 ? 2.965 2.398 8.307 1.00 82.88 158 SER A N 1
ATOM 1254 C CA . SER A 1 158 ? 1.759 3.207 8.252 1.00 82.88 158 SER A CA 1
ATOM 1255 C C . SER A 1 158 ? 0.515 2.375 7.949 1.00 82.88 158 SER A C 1
ATOM 1257 O O . SER A 1 158 ? 0.556 1.335 7.286 1.00 82.88 158 SER A O 1
ATOM 1259 N N . ILE A 1 159 ? -0.614 2.838 8.476 1.00 84.50 159 ILE A N 1
ATOM 1260 C CA . ILE A 1 159 ? -1.928 2.226 8.307 1.00 84.50 159 ILE A CA 1
ATOM 1261 C C . ILE A 1 159 ? -2.936 3.353 8.179 1.00 84.50 159 ILE A C 1
ATOM 1263 O O . ILE A 1 159 ? -3.031 4.183 9.076 1.00 84.50 159 ILE A O 1
ATOM 1267 N N . GLY A 1 160 ? -3.728 3.365 7.115 1.00 84.75 160 GLY A N 1
ATOM 1268 C CA . GLY A 1 160 ? -4.856 4.284 7.021 1.00 84.75 160 GLY A CA 1
ATOM 1269 C C . GLY A 1 160 ? -6.201 3.572 7.168 1.00 84.75 160 GLY A C 1
ATOM 1270 O O . GLY A 1 160 ? -6.359 2.402 6.802 1.00 84.75 160 GLY A O 1
ATOM 1271 N N . GLN A 1 161 ? -7.165 4.286 7.744 1.00 81.56 161 GLN A N 1
ATOM 1272 C CA . GLN A 1 161 ? -8.548 3.867 7.921 1.00 81.56 161 GLN A CA 1
ATOM 1273 C C . GLN A 1 161 ? -9.467 5.087 7.841 1.00 81.56 161 GLN A C 1
ATOM 1275 O O . GLN A 1 161 ? -9.429 5.966 8.703 1.00 81.56 161 GLN A O 1
ATOM 1280 N N . GLY A 1 162 ? -10.342 5.122 6.832 1.00 85.00 162 GLY A N 1
ATOM 1281 C CA . GLY A 1 162 ? -11.176 6.300 6.589 1.00 85.00 162 GLY A CA 1
ATOM 1282 C C . GLY A 1 162 ? -10.283 7.533 6.458 1.00 85.00 162 GLY A C 1
ATOM 1283 O O . GLY A 1 162 ? -9.316 7.493 5.711 1.00 85.00 162 GLY A O 1
ATOM 1284 N N . GLN A 1 163 ? -10.548 8.579 7.235 1.00 89.19 163 GLN A N 1
ATOM 1285 C CA . GLN A 1 163 ? -9.766 9.824 7.227 1.00 89.19 163 GLN A CA 1
ATOM 1286 C C . GLN A 1 163 ? -8.617 9.841 8.249 1.00 89.19 163 GLN A C 1
ATOM 1288 O O . GLN A 1 163 ? -8.029 10.892 8.497 1.00 89.19 163 GLN A O 1
ATOM 1293 N N . VAL A 1 164 ? -8.302 8.701 8.869 1.00 89.38 164 VAL A N 1
ATOM 1294 C CA . VAL A 1 164 ? -7.263 8.600 9.896 1.00 89.38 164 VAL A CA 1
ATOM 1295 C C . VAL A 1 164 ? -6.073 7.807 9.373 1.00 89.38 164 VAL A C 1
ATOM 1297 O O . VAL A 1 164 ? -6.230 6.697 8.869 1.00 89.38 164 VAL A O 1
ATOM 1300 N N . LEU A 1 165 ? -4.877 8.366 9.531 1.00 88.81 165 LEU A N 1
ATOM 1301 C CA . LEU A 1 165 ? -3.603 7.715 9.258 1.00 88.81 165 LEU A CA 1
ATOM 1302 C C . LEU A 1 165 ? -2.858 7.486 10.573 1.00 88.81 165 LEU A C 1
ATOM 1304 O O . LEU A 1 165 ? -2.626 8.417 11.337 1.00 88.81 165 LEU A O 1
ATOM 1308 N N . TYR A 1 166 ? -2.448 6.252 10.812 1.00 87.06 166 TYR A N 1
ATOM 1309 C CA . TYR A 1 166 ? -1.560 5.860 11.894 1.00 87.06 166 TYR A CA 1
ATOM 1310 C C . TYR A 1 166 ? -0.165 5.659 11.316 1.00 87.06 166 TYR A C 1
ATOM 1312 O O . TYR A 1 166 ? -0.002 4.888 10.370 1.00 87.06 166 TYR A O 1
ATOM 1320 N N . VAL A 1 167 ? 0.831 6.324 11.885 1.00 85.69 167 VAL A N 1
ATOM 1321 C CA . VAL A 1 167 ? 2.240 6.179 11.510 1.00 85.69 167 VAL A CA 1
ATOM 1322 C C . VAL A 1 167 ? 2.993 5.648 12.713 1.00 85.69 167 VAL A C 1
ATOM 1324 O O . VAL A 1 167 ? 2.931 6.230 13.794 1.00 85.69 167 VAL A O 1
ATOM 1327 N N . VAL A 1 168 ? 3.662 4.516 12.529 1.00 84.69 168 VAL A N 1
ATOM 1328 C CA . VAL A 1 168 ? 4.467 3.863 13.556 1.00 84.69 168 VAL A CA 1
ATOM 1329 C C . VAL A 1 168 ? 5.906 4.312 13.382 1.00 84.69 168 VAL A C 1
ATOM 1331 O O . VAL A 1 168 ? 6.471 4.169 12.301 1.00 84.69 168 VAL A O 1
ATOM 1334 N N . PHE A 1 169 ? 6.481 4.811 14.464 1.00 83.62 169 PHE A N 1
ATOM 1335 C CA . PHE A 1 169 ? 7.878 5.185 14.572 1.00 83.62 169 PHE A CA 1
ATOM 1336 C C . PHE A 1 169 ? 8.594 4.194 15.477 1.00 83.62 169 PHE A C 1
ATOM 1338 O O . PHE A 1 169 ? 8.052 3.798 16.517 1.00 83.62 169 PHE A O 1
ATOM 1345 N N . GLU A 1 170 ? 9.811 3.836 15.097 1.00 81.94 170 GLU A N 1
ATOM 1346 C CA . GLU A 1 170 ? 10.739 3.087 15.933 1.00 81.94 170 GLU A CA 1
ATOM 1347 C C . GLU A 1 170 ? 11.830 4.023 16.448 1.00 81.94 170 GLU A C 1
ATOM 1349 O O . GLU A 1 170 ? 12.317 4.896 15.731 1.00 81.94 170 GLU A O 1
ATOM 1354 N N . ASP A 1 171 ? 12.168 3.866 17.723 1.00 80.06 171 ASP A N 1
ATOM 1355 C CA . ASP A 1 171 ? 13.284 4.566 18.347 1.00 80.06 171 ASP A CA 1
ATOM 1356 C C . ASP A 1 171 ? 14.598 3.868 17.968 1.00 80.06 171 ASP A C 1
ATOM 1358 O O . ASP A 1 171 ? 14.750 2.661 18.170 1.00 80.06 171 ASP A O 1
ATOM 1362 N N . PHE A 1 172 ? 15.551 4.624 17.424 1.00 74.38 172 PHE A N 1
ATOM 1363 C CA . PHE A 1 172 ? 16.819 4.086 16.932 1.00 74.38 172 PHE A CA 1
ATOM 1364 C C . PHE A 1 172 ? 17.661 3.449 18.049 1.00 74.38 172 PHE A C 1
ATOM 1366 O O . PHE A 1 172 ? 18.357 2.453 17.835 1.00 74.38 172 PHE A O 1
ATOM 1373 N N . TRP A 1 173 ? 17.584 3.996 19.265 1.00 76.12 173 TRP A N 1
ATOM 1374 C CA . TRP A 1 173 ? 18.419 3.578 20.393 1.00 76.12 173 TRP A CA 1
ATOM 1375 C C . TRP A 1 173 ? 17.729 2.556 21.296 1.00 76.12 173 TRP A C 1
ATOM 1377 O O . TRP A 1 173 ? 18.397 1.782 21.989 1.00 76.12 173 TRP A O 1
ATOM 1387 N N . LEU A 1 174 ? 16.397 2.537 21.298 1.00 70.06 174 LEU A N 1
ATOM 1388 C CA . LEU A 1 174 ? 15.592 1.686 22.164 1.00 70.06 174 LEU A CA 1
ATOM 1389 C C . LEU A 1 174 ? 14.826 0.647 21.344 1.00 70.06 174 LEU A C 1
ATOM 1391 O O . LEU A 1 174 ? 13.688 0.871 20.931 1.00 70.06 174 LEU A O 1
ATOM 1395 N N . LYS A 1 175 ? 15.426 -0.541 21.192 1.00 63.25 175 LYS A N 1
ATO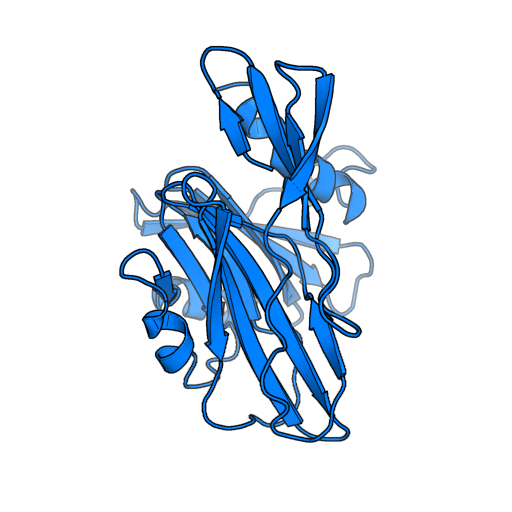M 1396 C CA . LYS A 1 175 ? 14.734 -1.708 20.623 1.00 63.25 175 LYS A CA 1
ATOM 1397 C C . LYS A 1 175 ? 13.388 -1.921 21.322 1.00 63.25 175 LYS A C 1
ATOM 1399 O O . LYS A 1 175 ? 13.319 -1.898 22.551 1.00 63.25 175 LYS A O 1
ATOM 1404 N N . ASP A 1 176 ? 12.342 -2.133 20.525 1.00 64.62 176 ASP A N 1
ATOM 1405 C CA . ASP A 1 176 ? 10.951 -2.319 20.962 1.00 64.62 176 ASP A CA 1
ATOM 1406 C C . ASP A 1 176 ? 10.282 -1.082 21.607 1.00 64.62 176 ASP A C 1
ATOM 1408 O O . ASP A 1 176 ? 9.226 -1.199 22.234 1.00 64.62 176 ASP A O 1
ATOM 1412 N N . SER A 1 177 ? 10.845 0.120 21.439 1.00 75.56 177 SER A N 1
ATOM 1413 C CA . SER A 1 177 ? 10.177 1.376 21.801 1.00 75.56 177 SER A CA 1
ATOM 1414 C C . SER A 1 177 ? 9.460 1.964 20.589 1.00 75.56 177 SER A C 1
ATOM 1416 O O . SER A 1 177 ? 10.024 2.747 19.826 1.00 75.56 177 SER A O 1
ATOM 1418 N N . LEU A 1 178 ? 8.186 1.606 20.437 1.00 80.06 178 LEU A N 1
ATOM 1419 C CA . LEU A 1 178 ? 7.336 2.131 19.372 1.00 80.06 178 LEU A CA 1
ATOM 1420 C C . LEU A 1 178 ? 6.581 3.384 19.820 1.00 80.06 178 LEU A C 1
ATOM 1422 O O . LEU A 1 178 ? 6.066 3.465 20.940 1.00 80.06 178 LEU A O 1
ATOM 1426 N N . LYS A 1 179 ? 6.467 4.353 18.913 1.00 81.81 179 LYS A N 1
ATOM 1427 C CA . LYS A 1 179 ? 5.582 5.520 19.034 1.00 81.81 179 LYS A CA 1
ATOM 1428 C C . LYS A 1 179 ? 4.593 5.496 17.874 1.00 81.81 179 LYS A C 1
ATOM 1430 O O . LYS A 1 179 ? 4.942 5.077 16.778 1.00 81.81 179 LYS A O 1
ATOM 1435 N N . VAL A 1 180 ? 3.356 5.938 18.096 1.00 84.50 180 VAL A N 1
ATOM 1436 C CA . VAL A 1 180 ? 2.358 6.031 17.018 1.00 84.50 180 VAL A CA 1
ATOM 1437 C C . VAL A 1 180 ? 1.801 7.436 16.950 1.00 84.50 180 VAL A C 1
ATOM 1439 O O . VAL A 1 180 ? 1.215 7.926 17.918 1.00 84.50 180 VAL A O 1
ATOM 1442 N N . LEU A 1 181 ? 1.974 8.053 15.787 1.00 86.19 181 LEU A N 1
ATOM 1443 C CA . LEU A 1 181 ? 1.350 9.308 15.414 1.00 86.19 181 LEU A CA 1
ATOM 1444 C C . LEU A 1 181 ? 0.019 9.008 14.735 1.00 86.19 181 LEU A C 1
ATOM 1446 O O . LEU A 1 181 ? -0.055 8.184 13.827 1.00 86.19 181 LEU A O 1
ATOM 1450 N N . VAL A 1 182 ? -1.027 9.703 15.154 1.00 88.62 182 VAL A N 1
ATOM 1451 C CA . VAL A 1 182 ? -2.337 9.683 14.507 1.00 88.62 182 VAL A CA 1
ATOM 1452 C C . VAL A 1 182 ? -2.517 11.000 13.780 1.00 88.62 182 VAL A C 1
ATOM 1454 O O . VAL A 1 182 ? -2.482 12.046 14.418 1.00 88.62 182 VAL A O 1
ATOM 1457 N N . TYR A 1 183 ? -2.735 10.955 12.473 1.00 87.75 183 TYR A N 1
ATOM 1458 C CA . TYR A 1 183 ? -3.143 12.091 11.659 1.00 87.75 183 TYR A CA 1
ATOM 1459 C C . TYR A 1 183 ? -4.612 11.940 11.278 1.00 87.75 183 TYR A C 1
ATOM 1461 O O . TYR A 1 183 ? -4.998 10.974 10.625 1.00 87.75 183 TYR A O 1
ATOM 1469 N N . ASP A 1 184 ? -5.429 12.896 11.705 1.00 89.19 184 ASP A N 1
ATOM 1470 C CA . ASP A 1 184 ? -6.843 12.990 11.354 1.00 89.19 184 ASP A CA 1
ATOM 1471 C C . ASP A 1 184 ? -6.988 14.033 10.242 1.00 89.19 184 ASP A C 1
ATOM 1473 O O . ASP A 1 184 ? -6.936 15.242 10.495 1.00 89.19 184 ASP A O 1
ATOM 1477 N N . GLN A 1 185 ? -7.158 13.561 9.007 1.00 86.38 185 GLN A N 1
ATOM 1478 C CA . GLN A 1 185 ? -7.272 14.402 7.817 1.00 86.38 185 GLN A CA 1
ATOM 1479 C C . GLN A 1 185 ? -8.498 15.321 7.881 1.00 86.38 185 GLN A C 1
ATOM 1481 O O . GLN A 1 185 ? -8.435 16.457 7.412 1.00 86.38 185 GLN A O 1
ATOM 1486 N N . SER A 1 186 ? -9.588 14.873 8.515 1.00 86.88 186 SER A N 1
ATOM 1487 C CA . SER A 1 186 ? -10.828 15.653 8.641 1.00 86.88 186 SER A CA 1
ATOM 1488 C C . SER A 1 186 ? -10.620 16.937 9.448 1.00 86.88 186 SER A C 1
ATOM 1490 O O . SER A 1 186 ? -11.253 17.962 9.194 1.00 86.88 186 SER A O 1
ATOM 1492 N N . LYS A 1 187 ? -9.698 16.882 10.416 1.00 87.25 187 LYS A N 1
ATOM 1493 C CA . LYS A 1 187 ? -9.366 17.985 11.324 1.00 87.25 187 LYS A CA 1
ATOM 1494 C C . LYS A 1 187 ? -8.054 18.672 10.961 1.00 87.25 187 LYS A C 1
ATOM 1496 O O . LYS A 1 187 ? -7.798 19.775 11.436 1.00 87.25 187 LYS A O 1
ATOM 1501 N N . GLY A 1 188 ? -7.213 18.028 10.152 1.00 85.44 188 GLY A N 1
ATOM 1502 C CA . GLY A 1 188 ? -5.846 18.465 9.885 1.00 85.44 188 GLY A CA 1
ATOM 1503 C C . GLY A 1 188 ? -4.977 18.476 11.144 1.00 85.44 188 GLY A C 1
ATOM 1504 O O . GLY A 1 188 ? -4.094 19.323 11.261 1.00 85.44 188 GLY A O 1
ATOM 1505 N N . THR A 1 189 ? -5.255 17.585 12.100 1.00 86.12 189 THR A N 1
ATOM 1506 C CA . THR A 1 189 ? -4.565 17.518 13.396 1.00 86.12 189 THR A CA 1
ATOM 1507 C C . THR A 1 189 ? -3.760 16.240 13.527 1.00 86.12 189 THR A C 1
ATOM 1509 O O . THR A 1 189 ? -4.161 15.194 13.016 1.00 86.12 189 THR A O 1
ATOM 1512 N N . THR A 1 190 ? -2.684 16.307 14.302 1.00 85.62 190 THR A N 1
ATOM 1513 C CA . THR A 1 190 ? -1.889 15.145 14.692 1.00 85.62 190 THR A CA 1
ATOM 1514 C C . THR A 1 190 ? -1.915 14.930 16.201 1.00 85.62 190 THR A C 1
ATOM 1516 O O . THR A 1 190 ? -2.064 15.870 16.985 1.00 85.62 190 THR A O 1
ATOM 1519 N N . THR A 1 191 ? -1.823 13.679 16.646 1.00 87.00 191 THR A N 1
ATOM 1520 C CA . THR A 1 191 ? -1.808 13.326 18.072 1.00 87.00 191 THR A CA 1
ATOM 1521 C C . THR A 1 191 ? -0.980 12.069 18.301 1.00 87.00 191 THR A C 1
ATOM 1523 O O . THR A 1 191 ? -1.117 11.093 17.571 1.00 87.00 191 THR A O 1
ATOM 1526 N N . TRP A 1 192 ? -0.139 12.073 19.332 1.00 85.06 192 TRP A N 1
ATOM 1527 C CA . TRP A 1 192 ? 0.608 10.887 19.750 1.00 85.06 192 TRP A CA 1
ATOM 1528 C C . TRP A 1 192 ? -0.264 9.967 20.602 1.00 85.06 192 TRP A C 1
ATOM 1530 O O . TRP A 1 192 ? -0.907 10.422 21.550 1.00 85.06 192 TRP A O 1
ATOM 1540 N N . LEU A 1 193 ? -0.259 8.667 20.301 1.00 83.81 193 LEU A N 1
ATOM 1541 C CA . LEU A 1 193 ? -0.869 7.682 21.192 1.00 83.81 193 LEU A CA 1
ATOM 1542 C C . LEU A 1 193 ? -0.006 7.495 22.450 1.00 83.81 193 LEU A C 1
ATOM 1544 O O . LEU A 1 193 ? 1.223 7.425 22.346 1.00 83.81 193 LEU A O 1
ATOM 1548 N N . PRO A 1 194 ? -0.618 7.342 23.638 1.00 79.69 194 PRO A N 1
ATOM 1549 C CA . PRO A 1 194 ? 0.105 7.124 24.888 1.00 79.69 194 PRO A CA 1
ATOM 1550 C C . PRO A 1 194 ? 0.570 5.661 25.014 1.00 79.69 194 PRO A C 1
ATOM 1552 O O . PRO A 1 194 ? 0.158 4.935 25.912 1.00 79.69 194 PRO A O 1
ATOM 1555 N N . ILE A 1 195 ? 1.439 5.196 24.108 1.00 72.31 195 ILE A N 1
ATOM 1556 C CA . ILE A 1 195 ? 1.875 3.783 24.045 1.00 72.31 195 ILE A CA 1
ATOM 1557 C C . ILE A 1 195 ? 2.578 3.329 25.326 1.00 72.31 195 ILE A C 1
ATOM 1559 O O . ILE A 1 195 ? 2.472 2.172 25.718 1.00 72.31 195 ILE A O 1
ATOM 1563 N N . ARG A 1 196 ? 3.244 4.245 26.036 1.00 67.00 196 ARG A N 1
ATOM 1564 C CA . ARG A 1 196 ? 3.889 3.951 27.328 1.00 67.00 196 ARG A CA 1
ATOM 1565 C C . ARG A 1 196 ? 2.902 3.526 28.420 1.00 67.00 196 ARG A C 1
ATOM 1567 O O . ARG A 1 196 ? 3.320 2.935 29.408 1.00 67.00 196 ARG A O 1
ATOM 1574 N N . GLU A 1 197 ? 1.618 3.821 28.244 1.00 75.38 197 GLU A N 1
ATOM 1575 C CA . GLU A 1 197 ? 0.542 3.417 29.152 1.00 75.38 197 GLU A CA 1
ATOM 1576 C C . GLU A 1 197 ? -0.104 2.088 28.728 1.00 75.38 197 GLU A C 1
ATOM 1578 O O . GLU A 1 197 ? -1.018 1.598 29.393 1.00 75.38 197 GLU A O 1
ATOM 1583 N N . TRP A 1 198 ? 0.339 1.490 27.617 1.00 73.06 198 TRP A N 1
ATOM 1584 C CA . TRP A 1 198 ? -0.238 0.247 27.125 1.00 73.06 198 TRP A CA 1
ATOM 1585 C C . TRP A 1 198 ? 0.164 -0.949 27.993 1.00 73.06 198 TRP A C 1
ATOM 1587 O O . TRP A 1 198 ? 1.276 -1.002 28.525 1.00 73.06 198 TRP A O 1
ATOM 1597 N N . PRO A 1 199 ? -0.720 -1.958 28.097 1.00 71.12 199 PRO A N 1
ATOM 1598 C CA . PRO A 1 199 ? -0.383 -3.229 28.715 1.00 71.12 199 PRO A CA 1
ATOM 1599 C C . PRO A 1 199 ? 0.935 -3.821 28.176 1.00 71.12 199 PRO A C 1
ATOM 1601 O O . PRO A 1 199 ? 1.183 -3.769 26.963 1.00 71.12 199 PRO A O 1
ATOM 1604 N N . PRO A 1 200 ? 1.761 -4.440 29.043 1.00 70.69 200 PRO A N 1
ATOM 1605 C CA . PRO A 1 200 ? 2.990 -5.108 28.627 1.00 70.69 200 PRO A CA 1
ATOM 1606 C C . PRO A 1 200 ? 2.750 -6.089 27.470 1.00 70.69 200 PRO A C 1
ATOM 1608 O O . PRO A 1 200 ? 1.810 -6.881 27.501 1.00 70.69 200 PRO A O 1
ATOM 1611 N N . GLY A 1 201 ? 3.607 -6.036 26.447 1.00 65.56 201 GLY A N 1
ATOM 1612 C CA . GLY A 1 201 ? 3.514 -6.884 25.251 1.00 65.56 201 GLY A CA 1
ATOM 1613 C C . GLY A 1 201 ? 2.726 -6.284 24.079 1.00 65.56 201 GLY A C 1
ATOM 1614 O O . GLY A 1 201 ? 2.854 -6.777 22.958 1.00 65.56 201 GLY A O 1
ATOM 1615 N N . LEU A 1 202 ? 1.973 -5.193 24.272 1.00 66.44 202 LEU A N 1
ATOM 1616 C CA . LEU A 1 202 ? 1.293 -4.493 23.167 1.00 66.44 202 LEU A CA 1
ATOM 1617 C C . LEU A 1 202 ? 2.183 -3.487 22.423 1.00 66.44 202 LEU A C 1
ATOM 1619 O O . LEU A 1 202 ? 1.846 -3.102 21.310 1.00 66.44 202 LEU A O 1
ATOM 1623 N N . GLY A 1 203 ? 3.333 -3.118 22.990 1.00 63.94 203 GLY A N 1
ATOM 1624 C CA . GLY A 1 203 ? 4.311 -2.217 22.366 1.00 63.94 203 GLY A CA 1
ATOM 1625 C C . GLY A 1 203 ? 5.248 -2.871 21.343 1.00 63.94 203 GLY A C 1
ATOM 1626 O O . GLY A 1 203 ? 6.178 -2.218 20.896 1.00 63.94 203 GLY A O 1
ATOM 1627 N N . SER A 1 204 ? 5.044 -4.145 20.987 1.00 67.56 204 SER A N 1
ATOM 1628 C CA . SER A 1 204 ? 5.892 -4.832 20.001 1.00 67.56 204 SER A CA 1
ATOM 1629 C C . SER A 1 204 ? 5.369 -4.670 18.574 1.00 67.56 204 SER A C 1
ATOM 1631 O O . SER A 1 204 ? 4.155 -4.578 18.355 1.00 67.56 204 SER A O 1
ATOM 1633 N N . HIS A 1 205 ? 6.275 -4.761 17.594 1.00 63.72 205 HIS A N 1
ATOM 1634 C CA . HIS A 1 205 ? 5.940 -4.758 16.165 1.00 63.72 205 HIS A CA 1
ATOM 1635 C C . HIS A 1 205 ? 4.818 -5.755 15.846 1.00 63.72 205 HIS A C 1
ATOM 1637 O O . HIS A 1 205 ? 3.811 -5.402 15.239 1.00 63.72 205 HIS A O 1
ATOM 1643 N N . LYS A 1 206 ? 4.917 -6.992 16.352 1.00 61.59 206 LYS A N 1
ATOM 1644 C CA . LYS A 1 206 ? 3.932 -8.064 16.109 1.00 61.59 206 LYS A CA 1
ATOM 1645 C C . LYS A 1 206 ? 2.528 -7.731 16.627 1.00 61.59 206 LYS A C 1
ATOM 1647 O O . LYS A 1 206 ? 1.543 -8.138 16.015 1.00 61.59 206 LYS A O 1
ATOM 1652 N N . SER A 1 207 ? 2.423 -6.984 17.723 1.00 62.59 207 SER A N 1
ATOM 1653 C CA . SER A 1 207 ? 1.136 -6.597 18.315 1.00 62.59 207 SER A CA 1
ATOM 1654 C C . SER A 1 207 ? 0.440 -5.517 17.485 1.00 62.59 207 SER A C 1
ATOM 1656 O O . SER A 1 207 ? -0.765 -5.602 17.252 1.00 62.59 207 SER A O 1
ATOM 1658 N N . LEU A 1 208 ? 1.198 -4.567 16.929 1.00 62.00 208 LEU A N 1
ATOM 1659 C CA . LEU A 1 208 ? 0.667 -3.585 15.977 1.00 62.00 208 LEU A CA 1
ATOM 1660 C C . LEU A 1 208 ? 0.251 -4.232 14.647 1.00 62.00 208 LEU A C 1
ATOM 1662 O O . LEU A 1 208 ? -0.680 -3.767 13.992 1.00 62.00 208 LEU A O 1
ATOM 1666 N N . TRP A 1 209 ? 0.859 -5.350 14.243 1.00 54.69 209 TRP A N 1
ATOM 1667 C CA . TRP A 1 209 ? 0.402 -6.076 13.051 1.00 54.69 209 TRP A CA 1
ATOM 1668 C C . TRP A 1 209 ? -1.031 -6.603 13.199 1.00 54.69 209 TRP A C 1
ATOM 1670 O O . TRP A 1 209 ? -1.772 -6.634 12.213 1.00 54.69 209 TRP A O 1
ATOM 1680 N N . ALA A 1 210 ? -1.451 -6.949 14.417 1.00 51.75 210 ALA A N 1
ATOM 1681 C CA . ALA A 1 210 ? -2.827 -7.332 14.716 1.00 51.75 210 ALA A CA 1
ATOM 1682 C C . ALA A 1 210 ? -3.795 -6.132 14.780 1.00 51.75 210 ALA A C 1
ATOM 1684 O O . ALA A 1 210 ? -5.005 -6.329 14.674 1.00 51.75 210 ALA A O 1
ATOM 1685 N N . PHE A 1 211 ? -3.307 -4.887 14.881 1.00 52.91 211 PHE A N 1
ATOM 1686 C CA . PHE A 1 211 ? -4.168 -3.696 14.818 1.00 52.91 211 PHE A CA 1
ATOM 1687 C C . PHE A 1 211 ? -4.798 -3.511 13.424 1.00 52.91 211 PHE A C 1
ATOM 1689 O O . PHE A 1 211 ? -5.954 -3.105 13.333 1.00 52.91 211 PHE A O 1
ATOM 1696 N N . THR A 1 212 ? -4.099 -3.870 12.336 1.00 51.03 212 THR A N 1
ATOM 1697 C CA . THR A 1 212 ? -4.577 -3.622 10.956 1.00 51.03 212 THR A CA 1
ATOM 1698 C C . THR A 1 212 ? -5.919 -4.264 10.562 1.00 51.03 212 THR A C 1
ATOM 1700 O O . THR A 1 212 ? -6.734 -3.578 9.948 1.00 51.03 212 THR A O 1
ATOM 1703 N N . PRO A 1 213 ? -6.191 -5.552 10.852 1.00 42.66 213 PRO A N 1
ATOM 1704 C CA . PRO A 1 213 ? -7.453 -6.187 10.457 1.00 42.66 213 PRO A CA 1
ATOM 1705 C C . PRO A 1 213 ? -8.597 -5.910 11.445 1.00 42.66 213 PRO A C 1
ATOM 1707 O O . PRO A 1 213 ? -9.764 -5.965 11.066 1.00 42.66 213 PRO A O 1
ATOM 1710 N N . SER A 1 214 ? -8.268 -5.610 12.705 1.00 38.28 214 SER A N 1
ATOM 1711 C CA . SER A 1 214 ? -9.218 -5.556 13.824 1.00 38.28 214 SER A CA 1
ATOM 1712 C C . SER A 1 214 ? -10.176 -4.369 13.759 1.00 38.28 214 SER A C 1
ATOM 1714 O O . SER A 1 214 ? -11.301 -4.464 14.235 1.00 38.28 214 SER A O 1
ATOM 1716 N N . PHE A 1 215 ? -9.786 -3.266 13.123 1.00 37.31 215 PHE A N 1
ATOM 1717 C CA . PHE A 1 215 ? -10.654 -2.096 13.000 1.00 37.31 215 PHE A CA 1
ATOM 1718 C C . PHE A 1 215 ? -11.835 -2.275 12.037 1.00 37.31 215 PHE A C 1
ATOM 1720 O O . PHE A 1 215 ? -12.840 -1.588 12.186 1.00 37.31 215 PHE A O 1
ATOM 1727 N N . ARG A 1 216 ? -11.761 -3.221 11.088 1.00 36.50 216 ARG A N 1
ATOM 1728 C CA . ARG A 1 216 ? -12.917 -3.591 10.251 1.00 36.50 216 ARG A CA 1
ATOM 1729 C C . ARG A 1 216 ? -13.909 -4.512 10.967 1.00 36.50 216 ARG A C 1
ATOM 1731 O O . ARG A 1 216 ? -15.007 -4.691 10.466 1.00 36.50 216 ARG A O 1
ATOM 1738 N N . ALA A 1 217 ? -13.540 -5.109 12.103 1.00 29.31 217 ALA A N 1
ATOM 1739 C CA . ALA A 1 217 ? -14.430 -5.994 12.857 1.00 29.31 217 ALA A CA 1
ATOM 1740 C C . ALA A 1 217 ? -15.396 -5.238 13.793 1.00 29.31 217 ALA A C 1
ATOM 1742 O O . ALA A 1 217 ? -16.292 -5.859 14.359 1.00 29.31 217 ALA A O 1
ATOM 1743 N N . PHE A 1 218 ? -15.210 -3.922 13.966 1.00 26.80 218 PHE A N 1
ATOM 1744 C CA . PHE A 1 218 ? -15.983 -3.084 14.894 1.00 26.80 218 PHE A CA 1
ATOM 1745 C C . PHE A 1 218 ? -16.584 -1.821 14.246 1.00 26.80 218 PHE A C 1
ATOM 1747 O O . PHE A 1 218 ? -17.016 -0.929 14.976 1.00 26.80 218 PHE A O 1
ATOM 17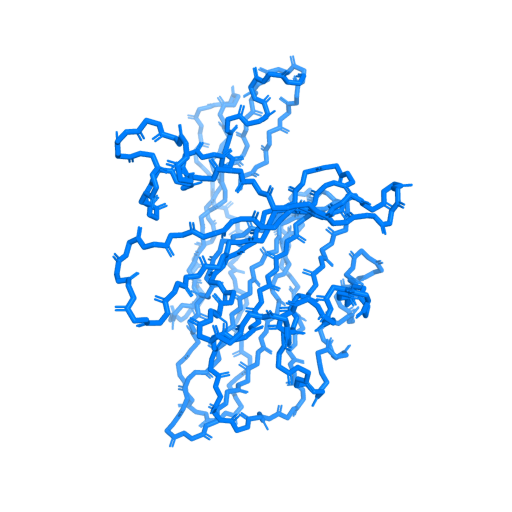54 N N . ALA A 1 219 ? -16.587 -1.731 12.911 1.00 30.52 219 ALA A N 1
ATOM 1755 C CA . ALA A 1 219 ? -17.241 -0.661 12.153 1.00 30.52 219 ALA A CA 1
ATOM 1756 C C . ALA A 1 219 ? -18.575 -1.149 11.578 1.00 30.52 219 ALA A C 1
ATOM 1758 O O . ALA A 1 219 ? -18.602 -2.308 11.106 1.00 30.52 219 ALA A O 1
#

InterPro domains:
  IPR050796 SCF complex F-box component [PTHR31672] (3-218)

pLDDT: mean 78.31, std 13.43, range [26.8, 96.19]